Protein AF-A0A2V7VYA1-F1 (afdb_monomer)

Sequence (316 aa):
MKRTFVITAALLFAATTAFADLHGSWTASVSDTKPGRLHMNITRGNNHQFGNSMNIADFTNLTEGQVNSGVAAPVQFQLARDAGTVSFEGTFKNGDGAGQWTFAPSRSYVASIRALGVDFDDEKTDEDDLLGYALLDVSTSYIKSMMSIGYRESMDKYTSMRIFNVTPEYVAEMRDAGFDHLSADDLVTTRIHKVTPDYIRQMRAAGWKLSLDELVSTRIHKATPEFAEEMRKLGYPDLSYDDLIAFRIHKVTPEFIKDLRELGYDHVSADNLVSMRIFKVTPEYIRDLKAAGYSGIPVEKLIDMKIHRIDITKLK

Nearest PDB structures (foldseek):
  2vu4-assembly1_A  TM=3.489E-01  e=1.181E+00  Spinacia oleracea
  5har-assembly1_A-2  TM=3.161E-01  e=1.859E+00  Enterobacter cloacae
  5odz-assembly1_B  TM=3.143E-01  e=3.404E+00  Enterobacter cloacae
  5fdh-assembly1_B  TM=2.960E-01  e=2.646E+00  Serratia marcescens
  4s2l-assembly1_B  TM=3.454E-01  e=6.894E+00  Enterobacter cloacae

Mean predicted aligned error: 7.73 Å

Solvent-accessible surface area (backbone atoms only — not comparable to full-atom values): 17964 Å² total; per-residue (Å²): 140,83,86,82,83,82,83,81,80,80,82,82,74,79,85,74,78,91,64,90,61,50,52,36,41,34,40,32,32,56,38,93,89,42,84,68,26,31,41,33,36,41,37,36,84,94,83,44,73,50,73,52,76,43,52,46,84,66,32,49,75,52,51,71,67,47,37,52,20,90,51,84,30,78,45,57,31,31,41,76,39,60,25,16,36,39,40,39,40,38,36,16,36,68,31,37,31,43,38,41,36,39,37,50,73,30,66,68,36,56,54,51,42,49,74,71,72,38,51,62,100,46,103,65,80,50,73,65,57,32,49,51,30,28,78,59,58,58,30,70,67,56,52,51,51,36,38,74,75,69,51,82,58,43,50,68,54,50,46,49,27,44,76,53,67,59,44,65,66,56,53,50,43,33,30,77,59,73,48,79,78,67,51,75,65,51,53,38,48,27,48,75,52,63,55,39,48,66,54,54,50,50,32,41,75,69,71,46,88,70,57,71,69,54,48,41,47,27,49,75,54,60,46,41,59,67,55,53,52,51,41,29,76,70,73,44,76,82,66,49,73,66,51,44,46,45,26,46,75,47,62,59,42,75,63,58,56,50,50,34,38,78,73,69,50,70,86,69,50,71,69,53,50,39,47,24,44,74,52,63,57,42,65,65,60,53,51,52,37,40,76,72,69,54,67,90,73,53,68,69,55,52,40,50,39,45,74,68,62,63,58,72,86,75,74,117

pLDDT: mean 90.26, std 14.63, range [33.72, 98.56]

Radius of gyration: 30.29 Å; Cα contacts (8 Å, |Δi|>4): 421; chains: 1; bounding box: 79×43×86 Å

Structure (mmCIF, N/CA/C/O backbone):
data_AF-A0A2V7VYA1-F1
#
_entry.id   AF-A0A2V7VYA1-F1
#
loop_
_atom_site.group_PDB
_atom_site.id
_atom_site.type_symbol
_atom_site.label_atom_id
_atom_site.label_alt_id
_atom_site.label_comp_id
_atom_site.label_asym_id
_atom_site.label_entity_id
_atom_site.label_seq_id
_atom_site.pdbx_PDB_ins_code
_atom_site.Cartn_x
_atom_site.Cartn_y
_atom_site.Cartn_z
_atom_site.occupancy
_atom_site.B_iso_or_equiv
_atom_site.auth_seq_id
_atom_site.auth_comp_id
_atom_site.auth_asym_id
_atom_site.auth_atom_id
_atom_site.pdbx_PDB_model_num
ATOM 1 N N . MET A 1 1 ? 57.969 -19.295 -30.309 1.00 38.16 1 MET A N 1
ATOM 2 C CA . MET A 1 1 ? 57.152 -18.161 -30.796 1.00 38.16 1 MET A CA 1
ATOM 3 C C . MET A 1 1 ? 55.802 -18.688 -31.266 1.00 38.16 1 MET A C 1
ATOM 5 O O . MET A 1 1 ? 55.743 -19.298 -32.323 1.00 38.16 1 MET A O 1
ATOM 9 N N . LYS A 1 2 ? 54.736 -18.527 -30.474 1.00 33.72 2 LYS A N 1
ATOM 10 C CA . LYS A 1 2 ? 53.355 -18.813 -30.899 1.00 33.72 2 LYS A CA 1
ATOM 11 C C . LYS A 1 2 ? 52.626 -17.472 -30.992 1.00 33.72 2 LYS A C 1
ATOM 13 O O . LYS A 1 2 ? 52.646 -16.708 -30.035 1.00 33.72 2 LYS A O 1
ATOM 18 N N . ARG A 1 3 ? 52.114 -17.161 -32.183 1.00 36.34 3 ARG A N 1
ATOM 19 C CA . ARG A 1 3 ? 51.453 -15.897 -32.526 1.00 36.34 3 ARG A CA 1
ATOM 20 C C . ARG A 1 3 ? 50.011 -15.932 -32.022 1.00 36.34 3 ARG A C 1
ATOM 22 O O . ARG A 1 3 ? 49.248 -16.798 -32.437 1.00 36.34 3 ARG A O 1
ATOM 29 N N . THR A 1 4 ? 49.661 -15.001 -31.146 1.00 39.47 4 THR A N 1
ATOM 30 C CA . THR A 1 4 ? 48.287 -14.767 -30.695 1.00 39.47 4 THR A CA 1
ATOM 31 C C . THR A 1 4 ? 47.571 -13.926 -31.749 1.00 39.47 4 THR A C 1
ATOM 33 O O . THR A 1 4 ? 48.001 -12.813 -32.043 1.00 39.47 4 THR A O 1
ATOM 36 N N . PHE A 1 5 ? 46.507 -14.465 -32.343 1.00 35.44 5 PHE A N 1
ATOM 37 C CA . PHE A 1 5 ? 45.580 -13.699 -33.173 1.00 35.44 5 PHE A CA 1
ATOM 38 C C . PHE A 1 5 ? 44.604 -12.959 -32.254 1.00 35.44 5 PHE A C 1
ATOM 40 O O . PHE A 1 5 ? 43.917 -13.587 -31.452 1.00 35.44 5 PHE A O 1
ATOM 47 N N . VAL A 1 6 ? 44.551 -11.632 -32.364 1.00 38.12 6 VAL A N 1
ATOM 48 C CA . VAL A 1 6 ? 43.502 -10.809 -31.753 1.00 38.12 6 VAL A CA 1
ATOM 49 C C . VAL A 1 6 ? 42.400 -10.656 -32.794 1.00 38.12 6 VAL A C 1
ATOM 51 O O . VAL A 1 6 ? 42.622 -10.065 -33.848 1.00 38.12 6 VAL A O 1
ATOM 54 N N . ILE A 1 7 ? 41.230 -11.232 -32.520 1.00 36.16 7 ILE A N 1
ATOM 55 C CA . ILE A 1 7 ? 40.014 -11.009 -33.303 1.00 36.16 7 ILE A CA 1
ATOM 56 C C . ILE A 1 7 ? 39.355 -9.755 -32.734 1.00 36.16 7 ILE A C 1
ATOM 58 O O . ILE A 1 7 ? 38.809 -9.775 -31.633 1.00 36.16 7 ILE A O 1
ATOM 62 N N . THR A 1 8 ? 39.437 -8.649 -33.465 1.00 35.59 8 THR A N 1
ATOM 63 C CA . THR A 1 8 ? 38.693 -7.428 -33.152 1.00 35.59 8 THR A CA 1
ATOM 64 C C . THR A 1 8 ? 37.251 -7.623 -33.614 1.00 35.59 8 THR A C 1
ATOM 66 O O . THR A 1 8 ? 36.971 -7.609 -34.811 1.00 35.59 8 THR A O 1
ATOM 69 N N . ALA A 1 9 ? 36.331 -7.844 -32.675 1.00 37.47 9 ALA A N 1
ATOM 70 C CA . ALA A 1 9 ? 34.902 -7.798 -32.953 1.00 37.47 9 ALA A CA 1
ATOM 71 C C . ALA A 1 9 ? 34.492 -6.330 -33.151 1.00 37.47 9 ALA A C 1
ATOM 73 O O . ALA A 1 9 ? 34.444 -5.555 -32.198 1.00 37.47 9 ALA A O 1
ATOM 74 N N . ALA A 1 10 ? 34.242 -5.936 -34.397 1.00 38.97 10 ALA A N 1
ATOM 75 C CA . ALA A 1 10 ? 33.636 -4.651 -34.710 1.00 38.97 10 ALA A CA 1
ATOM 76 C C . ALA A 1 10 ? 32.122 -4.749 -34.457 1.00 38.97 10 ALA A C 1
ATOM 78 O O . ALA A 1 10 ? 31.400 -5.385 -35.224 1.00 38.97 10 ALA A O 1
ATOM 79 N N . LEU A 1 11 ? 31.647 -4.142 -33.367 1.00 48.38 11 LEU A N 1
ATOM 80 C CA . LEU A 1 11 ? 30.222 -3.896 -33.147 1.00 48.38 11 LEU A CA 1
ATOM 81 C C . LEU A 1 11 ? 29.768 -2.795 -34.113 1.00 48.38 11 LEU A C 1
ATOM 83 O O . LEU A 1 11 ? 30.131 -1.630 -33.958 1.00 48.38 11 LEU A O 1
ATOM 87 N N . LEU A 1 12 ? 28.988 -3.176 -35.127 1.00 41.34 12 LEU A N 1
ATOM 88 C CA . LEU A 1 12 ? 28.239 -2.227 -35.946 1.00 41.34 12 LEU A CA 1
ATOM 89 C C . LEU A 1 12 ? 27.120 -1.622 -35.092 1.00 41.34 12 LEU A C 1
ATOM 91 O O . LEU A 1 12 ? 26.088 -2.254 -34.877 1.00 41.34 12 LEU A O 1
ATOM 95 N N . PHE A 1 13 ? 27.308 -0.385 -34.644 1.00 58.31 13 PHE A N 1
ATOM 96 C CA . PHE A 1 13 ? 26.193 0.461 -34.243 1.00 58.31 13 PHE A CA 1
ATOM 97 C C . PHE A 1 13 ? 25.577 1.038 -35.514 1.00 58.31 13 PHE A C 1
ATOM 99 O O . PHE A 1 13 ? 26.198 1.836 -36.217 1.00 58.31 13 PHE A O 1
ATOM 106 N N . ALA A 1 14 ? 24.366 0.590 -35.844 1.00 43.91 14 ALA A N 1
ATOM 107 C CA . ALA A 1 14 ? 23.555 1.279 -36.830 1.00 43.91 14 ALA A CA 1
ATOM 108 C C . ALA A 1 14 ? 23.313 2.702 -36.313 1.00 43.91 14 ALA A C 1
ATOM 110 O O . ALA A 1 14 ? 22.743 2.884 -35.240 1.00 43.91 14 ALA A O 1
ATOM 111 N N . ALA A 1 15 ? 23.785 3.700 -37.060 1.00 45.03 15 ALA A N 1
ATOM 112 C CA . ALA A 1 15 ? 23.475 5.094 -36.799 1.00 45.03 15 ALA A CA 1
ATOM 113 C C . ALA A 1 15 ? 21.965 5.291 -36.981 1.00 45.03 15 ALA A C 1
ATOM 115 O O . ALA A 1 15 ? 21.466 5.358 -38.106 1.00 45.03 15 ALA A O 1
ATOM 116 N N . THR A 1 16 ? 21.226 5.332 -35.877 1.00 45.44 16 THR A N 1
ATOM 117 C CA . THR A 1 16 ? 19.827 5.740 -35.875 1.00 45.44 16 THR A CA 1
ATOM 118 C C . THR A 1 16 ? 19.769 7.254 -35.985 1.00 45.44 16 THR A C 1
ATOM 120 O O . THR A 1 16 ? 20.360 7.991 -35.203 1.00 45.44 16 THR A O 1
ATOM 123 N N . THR A 1 17 ? 19.091 7.701 -37.034 1.00 39.41 17 THR A N 1
ATOM 124 C CA . THR A 1 17 ? 18.761 9.091 -37.338 1.00 39.41 17 THR A CA 1
ATOM 125 C C . THR A 1 17 ? 18.179 9.820 -36.130 1.00 39.41 17 THR A C 1
ATOM 127 O O . THR A 1 17 ? 17.228 9.324 -35.530 1.00 39.41 17 THR A O 1
ATOM 130 N N . ALA A 1 18 ? 18.713 11.014 -35.860 1.00 43.94 18 ALA A N 1
ATOM 131 C CA . ALA A 1 18 ? 18.252 11.962 -34.853 1.00 43.94 18 ALA A CA 1
ATOM 132 C C . ALA A 1 18 ? 16.746 12.265 -34.989 1.00 43.94 18 ALA A C 1
ATOM 134 O O . ALA A 1 18 ? 16.324 13.052 -35.836 1.00 43.94 18 ALA A O 1
ATOM 135 N N . PHE A 1 19 ? 15.949 11.634 -34.135 1.00 44.84 19 PHE A N 1
ATOM 136 C CA . PHE A 1 19 ? 14.722 12.205 -33.585 1.00 44.84 19 PHE A CA 1
ATOM 137 C C . PHE A 1 19 ? 15.040 12.573 -32.129 1.00 44.84 19 PHE A C 1
ATOM 139 O O . PHE A 1 19 ? 16.053 12.113 -31.618 1.00 44.84 19 PHE A O 1
ATOM 146 N N . ALA A 1 20 ? 14.292 13.484 -31.511 1.00 54.12 20 ALA A N 1
ATOM 147 C CA . ALA A 1 20 ? 14.656 14.060 -30.217 1.00 54.12 20 ALA A CA 1
ATOM 148 C C . ALA A 1 20 ? 14.886 12.964 -29.157 1.00 54.12 20 ALA A C 1
ATOM 150 O O . ALA A 1 20 ? 13.950 12.371 -28.639 1.00 54.12 20 ALA A O 1
ATOM 151 N N . ASP A 1 21 ? 16.152 12.672 -28.862 1.00 69.88 21 ASP A N 1
ATOM 152 C CA . ASP A 1 21 ? 16.512 11.681 -27.860 1.00 69.88 21 ASP A CA 1
ATOM 153 C C . ASP A 1 21 ? 16.305 12.331 -26.487 1.00 69.88 21 ASP A C 1
ATOM 155 O O . ASP A 1 21 ? 17.114 13.157 -26.036 1.00 69.88 21 ASP A O 1
ATOM 159 N N . LEU A 1 22 ? 15.195 11.992 -25.823 1.00 87.44 22 LEU A N 1
ATOM 160 C CA . LEU A 1 22 ? 15.044 12.280 -24.400 1.00 87.44 22 LEU A CA 1
ATOM 161 C C . LEU A 1 22 ? 16.276 11.740 -23.682 1.00 87.44 22 LEU A C 1
ATOM 163 O O . LEU A 1 22 ? 16.656 10.591 -23.884 1.00 87.44 22 LEU A O 1
ATOM 167 N N . HIS A 1 23 ? 16.916 12.573 -22.871 1.00 91.69 23 HIS A N 1
ATOM 168 C CA . HIS A 1 23 ? 18.176 12.232 -22.229 1.00 91.69 23 HIS A CA 1
ATOM 169 C C . HIS A 1 23 ? 18.273 12.848 -20.845 1.00 91.69 23 HIS A C 1
ATOM 171 O O . HIS A 1 23 ? 17.564 13.798 -20.504 1.00 91.69 23 HIS A O 1
ATOM 177 N N . GLY A 1 24 ? 19.206 12.343 -20.055 1.00 93.62 24 GLY A N 1
ATOM 178 C CA . GLY A 1 24 ? 19.498 12.890 -18.745 1.00 93.62 24 GLY A CA 1
ATOM 179 C C . GLY A 1 24 ? 20.551 12.074 -18.022 1.00 93.62 24 GLY A C 1
ATOM 180 O O . GLY A 1 24 ? 21.260 11.272 -18.627 1.00 93.62 24 GLY A O 1
ATOM 181 N N . SER A 1 25 ? 20.632 12.254 -16.709 1.00 96.12 25 SER A N 1
ATOM 182 C CA . SER A 1 25 ? 21.558 11.505 -15.866 1.00 96.12 25 SER A CA 1
ATOM 183 C C . SER A 1 25 ? 20.860 10.367 -15.135 1.00 96.12 25 SER A C 1
ATOM 185 O O . SER A 1 25 ? 19.654 10.405 -14.890 1.00 96.12 25 SER A O 1
ATOM 187 N N . TRP A 1 26 ? 21.620 9.337 -14.782 1.00 97.12 26 TRP A N 1
ATOM 188 C CA . TRP A 1 26 ? 21.161 8.278 -13.894 1.00 97.12 26 TRP A CA 1
ATOM 189 C C . TRP A 1 26 ? 22.164 8.049 -12.771 1.00 97.12 26 TRP A C 1
ATOM 191 O O . TRP A 1 26 ? 23.370 8.257 -12.931 1.00 97.12 26 TRP A O 1
ATOM 201 N N . THR A 1 27 ? 21.654 7.582 -11.641 1.00 97.56 27 THR A N 1
ATOM 202 C CA . THR A 1 27 ? 22.433 6.950 -10.580 1.00 97.56 27 THR A CA 1
ATOM 203 C C . THR A 1 27 ? 21.809 5.607 -10.243 1.00 97.56 27 THR A C 1
ATOM 205 O O . THR A 1 27 ? 20.625 5.376 -10.495 1.00 97.56 27 THR A O 1
ATOM 208 N N . ALA A 1 28 ? 22.601 4.689 -9.706 1.00 97.12 28 ALA A N 1
ATOM 209 C CA . ALA A 1 28 ? 22.100 3.409 -9.252 1.00 97.12 28 ALA A CA 1
ATOM 210 C C . ALA A 1 28 ? 22.918 2.867 -8.085 1.00 97.12 28 ALA A C 1
ATOM 212 O O . ALA A 1 28 ? 24.113 3.131 -7.994 1.00 97.12 28 ALA A O 1
ATOM 213 N N . SER A 1 29 ? 22.283 2.070 -7.237 1.00 96.56 29 SER A N 1
ATOM 214 C CA . SER A 1 29 ? 22.951 1.299 -6.193 1.00 96.56 29 SER A CA 1
ATOM 215 C C . SER A 1 29 ? 22.344 -0.096 -6.088 1.00 96.56 29 SER A C 1
ATOM 217 O O . SER A 1 29 ? 21.151 -0.297 -6.339 1.00 96.56 29 SER A O 1
ATOM 219 N N . VAL A 1 30 ? 23.157 -1.093 -5.750 1.00 94.81 30 VAL A N 1
ATOM 220 C CA . VAL A 1 30 ? 22.654 -2.440 -5.447 1.00 94.81 30 VAL A CA 1
ATOM 221 C C . VAL A 1 30 ? 21.769 -2.415 -4.202 1.00 94.81 30 VAL A C 1
ATOM 223 O O . VAL A 1 30 ? 21.996 -1.659 -3.263 1.00 94.81 30 VAL A O 1
ATOM 226 N N . SER A 1 31 ? 20.724 -3.239 -4.189 1.00 86.12 31 SER A N 1
ATOM 227 C CA . SER A 1 31 ? 19.855 -3.342 -3.019 1.00 86.12 31 SER A CA 1
ATOM 228 C C . SER A 1 31 ? 20.500 -4.182 -1.917 1.00 86.12 31 SER A C 1
ATOM 230 O O . SER A 1 31 ? 20.709 -5.381 -2.099 1.00 86.12 31 SER A O 1
ATOM 232 N N . ASP A 1 32 ? 20.676 -3.591 -0.734 1.00 81.25 32 ASP A N 1
ATOM 233 C CA . ASP A 1 32 ? 21.193 -4.286 0.459 1.00 81.25 32 ASP A CA 1
ATOM 234 C C . ASP A 1 32 ? 20.302 -5.445 0.932 1.00 81.25 32 ASP A C 1
ATOM 236 O O . ASP A 1 32 ? 20.752 -6.369 1.606 1.00 81.25 32 ASP A O 1
ATOM 240 N N . THR A 1 33 ? 19.008 -5.396 0.601 1.00 84.25 33 THR A N 1
ATOM 241 C CA . THR A 1 33 ? 18.002 -6.351 1.097 1.00 84.25 33 THR A CA 1
ATOM 242 C C . THR A 1 33 ? 17.541 -7.351 0.043 1.00 84.25 33 THR A C 1
ATOM 244 O O . THR A 1 33 ? 16.899 -8.345 0.385 1.00 84.25 33 THR A O 1
ATOM 247 N N . LYS A 1 34 ? 17.835 -7.103 -1.238 1.00 86.12 34 LYS A N 1
ATOM 248 C CA . LYS A 1 34 ? 17.393 -7.935 -2.364 1.00 86.12 34 LYS A CA 1
ATOM 249 C C . LYS A 1 34 ? 18.527 -8.084 -3.387 1.00 86.12 34 LYS A C 1
ATOM 251 O O . LYS A 1 34 ? 18.599 -7.277 -4.317 1.00 86.12 34 LYS A O 1
ATOM 256 N N . PRO A 1 35 ? 19.387 -9.111 -3.243 1.00 85.50 35 PRO A N 1
ATOM 257 C CA . PRO A 1 35 ? 20.456 -9.393 -4.198 1.00 85.50 35 PRO A CA 1
ATOM 258 C C . PRO A 1 35 ? 19.942 -9.456 -5.644 1.00 85.50 35 PRO A C 1
ATOM 260 O O . PRO A 1 35 ? 18.812 -9.882 -5.887 1.00 85.50 35 PRO A O 1
ATOM 263 N N . GLY A 1 36 ? 20.757 -9.005 -6.600 1.00 89.44 36 GLY A N 1
ATOM 264 C CA . GLY A 1 36 ? 20.394 -8.975 -8.023 1.00 89.44 36 GLY A CA 1
ATOM 265 C C . GLY A 1 36 ? 19.484 -7.810 -8.441 1.00 89.44 36 GLY A C 1
ATOM 266 O O . GLY A 1 36 ? 19.082 -7.737 -9.605 1.00 89.44 36 GLY A O 1
ATOM 267 N N . ARG A 1 37 ? 19.155 -6.881 -7.528 1.00 94.00 37 ARG A N 1
ATOM 268 C CA . ARG A 1 37 ? 18.372 -5.671 -7.833 1.00 94.00 37 ARG A CA 1
ATOM 269 C C . ARG A 1 37 ? 19.211 -4.403 -7.759 1.00 94.00 37 ARG A C 1
ATOM 271 O O . ARG A 1 37 ? 19.998 -4.230 -6.832 1.00 94.00 37 ARG A O 1
ATOM 278 N N . LEU A 1 38 ? 18.947 -3.491 -8.687 1.00 94.06 38 LEU A N 1
ATOM 279 C CA . LEU A 1 38 ? 19.445 -2.119 -8.690 1.00 94.06 38 LEU A CA 1
ATOM 280 C C . LEU A 1 38 ? 18.314 -1.179 -8.290 1.00 94.06 38 LEU A C 1
ATOM 282 O O . LEU A 1 38 ? 17.251 -1.197 -8.907 1.00 94.06 38 LEU A O 1
ATOM 286 N N . HIS A 1 39 ? 18.533 -0.350 -7.275 1.00 95.12 39 HIS A N 1
ATOM 287 C CA . HIS A 1 39 ? 17.762 0.869 -7.089 1.00 95.12 39 HIS A CA 1
ATOM 288 C C . HIS A 1 39 ? 18.329 1.920 -8.038 1.00 95.12 39 HIS A C 1
ATOM 290 O O . HIS A 1 39 ? 19.455 2.367 -7.854 1.00 95.12 39 HIS A O 1
ATOM 296 N N . MET A 1 40 ? 17.575 2.263 -9.077 1.00 94.75 40 MET A N 1
ATOM 297 C CA . MET A 1 40 ? 17.973 3.240 -10.080 1.00 94.75 40 MET A CA 1
ATOM 298 C C . MET A 1 40 ? 17.180 4.518 -9.906 1.00 94.75 40 MET A C 1
ATOM 300 O O . MET A 1 40 ? 15.986 4.487 -9.614 1.00 94.75 40 MET A O 1
ATOM 304 N N . ASN A 1 41 ? 17.847 5.632 -10.150 1.00 95.44 41 ASN A N 1
ATOM 305 C CA . ASN A 1 41 ? 17.257 6.947 -10.194 1.00 95.44 41 ASN A CA 1
ATOM 306 C C . ASN A 1 41 ? 17.632 7.608 -11.517 1.00 95.44 41 ASN A C 1
ATOM 308 O O . ASN A 1 41 ? 18.808 7.675 -11.864 1.00 95.44 41 ASN A O 1
ATOM 312 N N . ILE A 1 42 ? 16.636 8.073 -12.255 1.00 93.88 42 ILE A N 1
ATOM 313 C CA . ILE A 1 42 ? 16.770 8.689 -13.572 1.00 93.88 42 ILE A CA 1
ATOM 314 C C . ILE A 1 42 ? 16.294 10.131 -13.437 1.00 93.88 42 ILE A C 1
ATOM 316 O O . ILE A 1 42 ? 15.186 10.377 -12.964 1.00 93.88 42 ILE A O 1
ATOM 320 N N . THR A 1 43 ? 17.127 11.080 -13.848 1.00 92.31 43 THR A N 1
ATOM 321 C CA . THR A 1 43 ? 16.861 12.515 -13.732 1.00 92.31 43 THR A CA 1
ATOM 322 C C . THR A 1 43 ? 16.848 13.160 -15.112 1.00 92.31 43 THR A C 1
ATOM 324 O O . THR A 1 43 ? 17.753 12.928 -15.916 1.00 92.31 43 THR A O 1
ATOM 327 N N . ARG A 1 44 ? 15.849 14.013 -15.368 1.00 87.62 44 ARG A N 1
ATOM 328 C CA . ARG A 1 44 ? 15.717 14.839 -16.576 1.00 87.62 44 ARG A CA 1
ATOM 329 C C . ARG A 1 44 ? 15.425 16.294 -16.206 1.00 87.62 44 ARG A C 1
ATOM 331 O O . ARG A 1 44 ? 14.392 16.612 -15.611 1.00 87.62 44 ARG A O 1
ATOM 338 N N . GLY A 1 45 ? 16.310 17.204 -16.608 1.00 80.19 45 GLY A N 1
ATOM 339 C CA . GLY A 1 45 ? 16.199 18.618 -16.239 1.00 80.19 45 GLY A CA 1
ATOM 340 C C . GLY A 1 45 ? 16.139 18.817 -14.718 1.00 80.19 45 GLY A C 1
ATOM 341 O O . GLY A 1 45 ? 16.690 18.022 -13.961 1.00 80.19 45 GLY A O 1
ATOM 342 N N . ASN A 1 46 ? 15.461 19.875 -14.268 1.00 71.50 46 ASN A N 1
ATOM 343 C CA . ASN A 1 46 ? 15.474 20.264 -12.851 1.00 71.50 46 ASN A CA 1
ATOM 344 C C . ASN A 1 46 ? 14.370 19.618 -11.998 1.00 71.50 46 ASN A C 1
ATOM 346 O O . ASN A 1 46 ? 14.492 19.613 -10.778 1.00 71.50 46 ASN A O 1
ATOM 350 N N . ASN A 1 47 ? 13.304 19.095 -12.618 1.00 70.00 47 ASN A N 1
ATOM 351 C CA . ASN A 1 47 ? 12.075 18.718 -11.903 1.00 70.00 47 ASN A CA 1
ATOM 352 C C . ASN A 1 47 ? 11.577 17.292 -12.184 1.00 70.00 47 ASN A C 1
ATOM 354 O O . ASN A 1 47 ? 10.596 16.883 -11.570 1.00 70.00 47 ASN A O 1
ATOM 358 N N . HIS A 1 48 ? 12.209 16.533 -13.086 1.00 75.69 48 HIS A N 1
ATOM 359 C CA . HIS A 1 48 ? 11.781 15.163 -13.375 1.00 75.69 48 HIS A CA 1
ATOM 360 C C . HIS A 1 48 ? 12.800 14.190 -12.810 1.00 75.69 48 HIS A C 1
ATOM 362 O O . HIS A 1 48 ? 13.934 14.113 -13.282 1.00 75.69 48 HIS A O 1
ATOM 368 N N . GLN A 1 49 ? 12.377 13.456 -11.791 1.00 84.75 49 GLN A N 1
ATOM 369 C CA . GLN A 1 49 ? 13.156 12.402 -11.176 1.00 84.75 49 GLN A CA 1
ATOM 370 C C . GLN A 1 49 ? 12.267 11.170 -11.034 1.00 84.75 49 GLN A C 1
ATOM 372 O O . GLN A 1 49 ? 11.180 11.246 -10.462 1.00 84.75 49 GLN A O 1
ATOM 377 N N . PHE A 1 50 ? 12.738 10.040 -11.545 1.00 87.69 50 PHE A N 1
ATOM 378 C CA . PHE A 1 50 ? 12.063 8.757 -11.435 1.00 87.69 50 PHE A CA 1
ATOM 379 C C . PHE A 1 50 ? 12.992 7.741 -10.777 1.00 87.69 50 PHE A C 1
ATOM 381 O O . PHE A 1 50 ? 14.053 7.418 -11.311 1.00 87.69 50 PHE A O 1
ATOM 388 N N . GLY A 1 51 ? 12.575 7.230 -9.620 1.00 91.25 51 GLY A N 1
ATOM 389 C CA . GLY A 1 51 ? 13.291 6.201 -8.876 1.00 91.25 51 GLY A CA 1
ATOM 390 C C . GLY A 1 51 ? 12.542 4.875 -8.918 1.00 91.25 51 GLY A C 1
ATOM 391 O O . GLY A 1 51 ? 11.370 4.822 -8.550 1.00 91.25 51 GLY A O 1
ATOM 392 N N . ASN A 1 52 ? 13.207 3.793 -9.320 1.00 89.00 52 ASN A N 1
ATOM 393 C CA . ASN A 1 52 ? 12.616 2.457 -9.292 1.00 89.00 52 ASN A CA 1
ATOM 394 C C . ASN A 1 52 ? 13.672 1.376 -9.043 1.00 89.00 52 ASN A C 1
ATOM 396 O O . ASN A 1 52 ? 14.844 1.522 -9.383 1.00 89.00 52 ASN A O 1
ATOM 400 N N . SER A 1 53 ? 13.250 0.265 -8.448 1.00 91.69 53 SER A N 1
ATOM 401 C CA . SER A 1 53 ? 14.097 -0.907 -8.262 1.00 91.69 53 SER A CA 1
ATOM 402 C C . SER A 1 53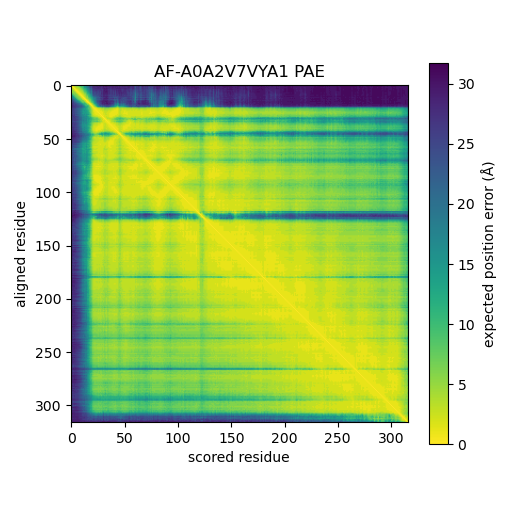 ? 13.855 -1.925 -9.371 1.00 91.69 53 SER A C 1
ATOM 404 O O . SER A 1 53 ? 12.784 -2.528 -9.416 1.00 91.69 53 SER A O 1
ATOM 406 N N . MET A 1 54 ? 14.866 -2.200 -10.191 1.00 92.50 54 MET A N 1
ATOM 407 C CA . MET A 1 54 ? 14.801 -3.130 -11.330 1.00 92.50 54 MET A CA 1
ATOM 408 C C . MET A 1 54 ? 15.730 -4.328 -11.106 1.00 92.50 54 MET A C 1
ATOM 410 O O . MET A 1 54 ? 16.679 -4.234 -10.321 1.00 92.50 54 MET A O 1
ATOM 414 N N . ASN A 1 55 ? 15.461 -5.467 -11.747 1.00 94.38 55 ASN A N 1
ATOM 415 C CA . ASN A 1 55 ? 16.390 -6.594 -11.680 1.00 94.38 55 ASN A CA 1
ATOM 416 C C . ASN A 1 55 ? 17.533 -6.356 -12.669 1.00 94.38 55 ASN A C 1
ATOM 418 O O . ASN A 1 55 ? 17.301 -5.884 -13.777 1.00 94.38 55 ASN A O 1
ATOM 422 N N . ILE A 1 56 ? 18.762 -6.730 -12.309 1.00 94.56 56 ILE A N 1
ATOM 423 C CA . ILE A 1 56 ? 19.914 -6.609 -13.221 1.00 94.56 56 ILE A CA 1
ATOM 424 C C . ILE A 1 56 ? 19.658 -7.393 -14.519 1.00 94.56 56 ILE A C 1
ATOM 426 O O . ILE A 1 56 ? 20.003 -6.933 -15.602 1.00 94.56 56 ILE A O 1
ATOM 430 N N . ALA A 1 57 ? 18.979 -8.537 -14.411 1.00 94.62 57 ALA A N 1
ATOM 431 C CA . ALA A 1 57 ? 18.605 -9.380 -15.543 1.00 94.62 57 ALA A CA 1
ATOM 432 C C . ALA A 1 57 ? 17.597 -8.735 -16.516 1.00 94.62 57 ALA A C 1
ATOM 434 O O . ALA A 1 57 ? 17.437 -9.241 -17.623 1.00 94.62 57 ALA A O 1
ATOM 435 N N . ASP A 1 58 ? 16.927 -7.641 -16.129 1.00 94.38 58 ASP A N 1
ATOM 436 C CA . ASP A 1 58 ? 16.045 -6.892 -17.033 1.00 94.38 58 ASP A CA 1
ATOM 437 C C . ASP A 1 58 ? 16.842 -6.072 -18.064 1.00 94.38 58 ASP A C 1
ATOM 439 O O . ASP A 1 58 ? 16.285 -5.642 -19.075 1.00 94.38 58 ASP A O 1
ATOM 443 N N . PHE A 1 59 ? 18.141 -5.855 -17.824 1.00 96.69 59 PHE A N 1
ATOM 444 C CA . PHE A 1 59 ? 19.011 -5.095 -18.709 1.00 96.69 59 PHE A CA 1
ATOM 445 C C . PHE A 1 59 ? 19.800 -6.003 -19.645 1.00 96.69 59 PHE A C 1
ATOM 447 O O . PHE A 1 59 ? 20.414 -6.992 -19.242 1.00 96.69 59 PHE A O 1
ATOM 454 N N . THR A 1 60 ? 19.886 -5.603 -20.906 1.00 96.69 60 THR A N 1
ATOM 455 C CA . THR A 1 60 ? 20.837 -6.203 -21.843 1.00 96.69 60 THR A CA 1
ATOM 456 C C . THR A 1 60 ? 22.205 -5.549 -21.674 1.00 96.69 60 THR A C 1
ATOM 458 O O . THR A 1 60 ? 22.283 -4.325 -21.571 1.00 96.69 60 THR A O 1
ATOM 461 N N . ASN A 1 61 ? 23.277 -6.345 -21.713 1.00 96.12 61 ASN A N 1
ATOM 462 C CA . ASN A 1 61 ? 24.677 -5.906 -21.583 1.00 96.12 61 ASN A CA 1
ATOM 463 C C . ASN A 1 61 ? 25.079 -5.331 -20.209 1.00 96.12 61 ASN A C 1
ATOM 465 O O . ASN A 1 61 ? 26.105 -4.659 -20.104 1.00 96.12 61 ASN A O 1
ATOM 469 N N . LEU A 1 62 ? 24.329 -5.647 -19.148 1.00 96.44 62 LEU A N 1
ATOM 470 C CA . LEU A 1 62 ? 24.742 -5.402 -17.765 1.00 96.44 62 LEU A CA 1
ATOM 471 C C . LEU A 1 62 ? 24.864 -6.727 -17.011 1.00 96.44 62 LEU A C 1
ATOM 473 O O . LEU A 1 62 ? 23.946 -7.540 -17.009 1.00 96.44 62 LEU A O 1
ATOM 477 N N . THR A 1 63 ? 26.000 -6.947 -16.356 1.00 94.19 63 THR A N 1
ATOM 478 C CA . THR A 1 63 ? 26.256 -8.151 -15.554 1.00 94.19 63 THR A CA 1
ATOM 479 C C . THR A 1 63 ? 26.510 -7.794 -14.096 1.00 94.19 63 THR A C 1
ATOM 481 O O . THR A 1 63 ? 27.036 -6.724 -13.787 1.00 94.19 63 THR A O 1
ATOM 484 N N . GLU A 1 64 ? 26.220 -8.721 -13.181 1.00 92.88 64 GLU A N 1
ATOM 485 C CA . GLU A 1 64 ? 26.523 -8.531 -11.755 1.00 92.88 64 GLU A CA 1
ATOM 486 C C . GLU A 1 64 ? 28.020 -8.300 -11.499 1.00 92.88 64 GLU A C 1
ATOM 488 O O . GLU A 1 64 ? 28.378 -7.548 -10.597 1.00 92.88 64 GLU A O 1
ATOM 493 N N . GLY A 1 65 ? 28.902 -8.903 -12.304 1.00 92.75 65 GLY A N 1
ATOM 494 C CA . GLY A 1 65 ? 30.348 -8.702 -12.197 1.00 92.75 65 GLY A CA 1
ATOM 495 C C . GLY A 1 65 ? 30.785 -7.275 -12.540 1.00 92.75 65 GLY A C 1
ATOM 496 O O . GLY A 1 65 ? 31.677 -6.740 -11.887 1.00 92.75 65 GLY A O 1
ATOM 497 N N . GLN A 1 66 ? 30.137 -6.637 -13.521 1.00 94.69 66 GLN A N 1
ATOM 498 C CA . GLN A 1 66 ? 30.379 -5.225 -13.841 1.00 94.69 66 GLN A CA 1
ATOM 499 C C . GLN A 1 66 ? 29.861 -4.312 -12.727 1.00 94.69 66 GLN A C 1
ATOM 501 O O . GLN A 1 66 ? 30.577 -3.410 -12.298 1.00 94.69 66 GLN A O 1
ATOM 506 N N . VAL A 1 67 ? 28.649 -4.576 -12.229 1.00 95.62 67 VAL A N 1
ATOM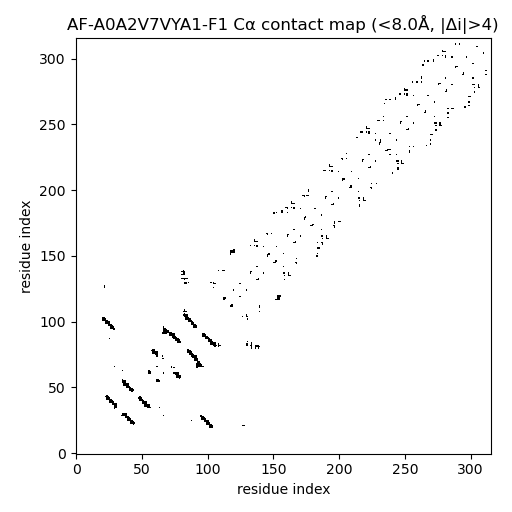 507 C CA . VAL A 1 67 ? 28.015 -3.788 -11.159 1.00 95.62 67 VAL A CA 1
ATOM 508 C C . VAL A 1 67 ? 28.841 -3.835 -9.868 1.00 95.62 67 VAL A C 1
ATOM 510 O O . VAL A 1 67 ? 29.105 -2.803 -9.255 1.00 95.62 67 VAL A O 1
ATOM 513 N N . ASN A 1 68 ? 29.313 -5.021 -9.479 1.00 94.12 68 ASN A N 1
ATOM 514 C CA . ASN A 1 68 ? 30.041 -5.243 -8.226 1.00 94.12 68 ASN A CA 1
ATOM 515 C C . ASN A 1 68 ? 31.569 -5.138 -8.367 1.00 94.12 68 ASN A C 1
ATOM 517 O O . ASN A 1 68 ? 32.306 -5.542 -7.467 1.00 94.12 68 ASN A O 1
ATOM 521 N N . SER A 1 69 ? 32.071 -4.621 -9.491 1.00 94.00 69 SER A N 1
ATOM 522 C CA . SER A 1 69 ? 33.510 -4.497 -9.725 1.00 94.00 69 SER A CA 1
ATOM 523 C C . SER A 1 69 ? 34.183 -3.625 -8.656 1.00 94.00 69 SER A C 1
ATOM 525 O O . SER A 1 69 ? 33.753 -2.502 -8.391 1.00 94.00 69 SER A O 1
ATOM 527 N N . GLY A 1 70 ? 35.295 -4.112 -8.087 1.00 94.31 70 GLY A N 1
ATOM 528 C CA . GLY A 1 70 ? 36.112 -3.369 -7.113 1.00 94.31 70 GLY A CA 1
ATOM 529 C C . GLY A 1 70 ? 36.799 -2.120 -7.689 1.00 94.31 70 GLY A C 1
ATOM 530 O O . GLY A 1 70 ? 37.217 -1.213 -6.963 1.00 94.31 70 GLY A O 1
ATOM 531 N N . VAL A 1 71 ? 36.913 -2.064 -9.016 1.00 95.25 71 VAL A N 1
ATOM 532 C CA . VAL A 1 71 ? 37.437 -0.929 -9.782 1.00 95.25 71 VAL A CA 1
ATOM 533 C C . VAL A 1 71 ? 36.329 -0.310 -10.626 1.00 95.25 71 VAL A C 1
ATOM 535 O O . VAL A 1 71 ? 35.372 -0.991 -10.985 1.00 95.25 71 VAL A O 1
ATOM 538 N N . ALA A 1 72 ? 36.478 0.971 -10.962 1.00 96.31 72 ALA A N 1
ATOM 539 C CA . ALA A 1 72 ? 35.559 1.670 -11.853 1.00 96.31 72 ALA A CA 1
ATOM 540 C C . ALA A 1 72 ? 35.462 0.942 -13.207 1.00 96.31 72 ALA A C 1
ATOM 542 O O . ALA A 1 72 ? 36.427 0.918 -13.971 1.00 96.31 72 ALA A O 1
ATOM 543 N N . ALA A 1 73 ? 34.309 0.333 -13.471 1.00 96.62 73 ALA A N 1
ATOM 544 C CA . ALA A 1 73 ? 34.001 -0.423 -14.673 1.00 96.62 73 ALA A CA 1
ATOM 545 C C . ALA A 1 73 ? 33.077 0.407 -15.578 1.00 96.62 73 ALA A C 1
ATOM 547 O O . ALA A 1 73 ? 31.937 0.676 -15.188 1.00 96.62 73 ALA A O 1
ATOM 548 N N . PRO A 1 74 ? 33.531 0.819 -16.776 1.00 97.69 74 PRO A N 1
ATOM 549 C CA . PRO A 1 74 ? 32.661 1.436 -17.768 1.00 97.69 74 PRO A CA 1
ATOM 550 C C . PRO A 1 74 ? 31.553 0.469 -18.191 1.00 97.69 74 PRO A C 1
ATOM 552 O O . PRO A 1 74 ? 31.808 -0.719 -18.405 1.00 97.69 74 PRO A O 1
ATOM 555 N N . VAL A 1 75 ? 30.332 0.978 -18.335 1.00 97.94 75 VAL A N 1
ATOM 556 C CA . VAL A 1 75 ? 29.167 0.188 -18.741 1.00 97.94 75 VAL A CA 1
ATOM 557 C C . VAL A 1 75 ? 28.384 0.880 -19.846 1.00 97.94 75 VAL A C 1
ATOM 559 O O . VAL A 1 75 ? 28.263 2.105 -19.870 1.00 97.94 75 VAL A O 1
ATOM 562 N N . GLN A 1 76 ? 27.829 0.063 -20.737 1.00 98.00 76 GLN A N 1
ATOM 563 C CA . GLN A 1 76 ? 26.796 0.444 -21.691 1.00 98.00 76 GLN A CA 1
ATOM 564 C C . GLN A 1 76 ? 25.752 -0.662 -21.701 1.00 98.00 76 GLN A C 1
ATOM 566 O O . GLN A 1 76 ? 26.067 -1.811 -22.010 1.00 98.00 76 GLN A O 1
ATOM 571 N N . PHE A 1 77 ? 24.528 -0.325 -21.324 1.00 97.81 77 PHE A N 1
ATOM 572 C CA . PHE A 1 77 ? 23.454 -1.296 -21.168 1.00 97.81 77 PHE A CA 1
ATOM 573 C C . PHE A 1 77 ? 22.117 -0.685 -21.566 1.00 97.81 77 PHE A C 1
ATOM 575 O O . PHE A 1 77 ? 21.998 0.529 -21.708 1.00 97.81 77 PHE A O 1
ATOM 582 N N . GLN A 1 78 ? 21.115 -1.527 -21.800 1.00 97.69 78 GLN A N 1
ATOM 583 C CA . GLN A 1 78 ? 19.809 -1.066 -22.270 1.00 97.69 78 GLN A CA 1
ATOM 584 C C . GLN A 1 78 ? 18.676 -1.737 -21.511 1.00 97.69 78 GLN A C 1
ATOM 586 O O . GLN A 1 78 ? 18.771 -2.908 -21.143 1.00 97.69 78 GLN A O 1
ATOM 591 N N . LEU A 1 79 ? 17.593 -0.987 -21.332 1.00 96.94 79 LEU A N 1
ATOM 592 C CA . LEU A 1 79 ? 16.289 -1.485 -20.929 1.00 96.94 79 LEU A CA 1
ATOM 593 C C . LEU A 1 79 ? 15.365 -1.420 -22.148 1.00 96.94 79 LEU A C 1
ATOM 595 O O . LEU A 1 79 ? 14.850 -0.354 -22.489 1.00 96.94 79 LEU A O 1
ATOM 599 N N . ALA A 1 80 ? 15.184 -2.557 -22.817 1.00 96.12 80 ALA A N 1
ATOM 600 C CA . ALA A 1 80 ? 14.289 -2.677 -23.963 1.00 96.12 80 ALA A CA 1
ATOM 601 C C . ALA A 1 80 ? 12.876 -3.047 -23.491 1.00 96.12 80 ALA A C 1
ATOM 603 O O . ALA A 1 80 ? 12.669 -4.094 -22.872 1.00 96.12 80 ALA A O 1
ATOM 604 N N . ARG A 1 81 ? 11.901 -2.182 -23.776 1.00 96.69 81 ARG A N 1
ATOM 605 C CA . ARG A 1 81 ? 10.487 -2.361 -23.421 1.00 96.69 81 ARG A CA 1
ATOM 606 C C . ARG A 1 81 ? 9.607 -2.064 -24.625 1.00 96.69 81 ARG A C 1
ATOM 608 O O . ARG A 1 81 ? 10.047 -1.438 -25.586 1.00 96.69 81 ARG A O 1
ATOM 615 N N . ASP A 1 82 ? 8.347 -2.484 -24.552 1.00 96.06 82 ASP A N 1
ATOM 616 C CA . ASP A 1 82 ? 7.371 -2.243 -25.617 1.00 96.06 82 ASP A CA 1
ATOM 617 C C . ASP A 1 82 ? 7.316 -0.755 -26.000 1.00 96.06 82 ASP A C 1
ATOM 619 O O . ASP A 1 82 ? 7.445 -0.423 -27.178 1.00 96.06 82 ASP A O 1
ATOM 623 N N . ALA A 1 83 ? 7.196 0.133 -25.004 1.00 95.31 83 ALA A N 1
ATOM 624 C CA . ALA A 1 83 ? 7.046 1.578 -25.190 1.00 95.31 83 ALA A CA 1
ATOM 625 C C . ALA A 1 83 ? 8.311 2.303 -25.687 1.00 95.31 83 ALA A C 1
ATOM 627 O O . ALA A 1 83 ? 8.223 3.431 -26.175 1.00 95.31 83 ALA A O 1
ATOM 628 N N . GLY A 1 84 ? 9.474 1.653 -25.644 1.00 94.94 84 GLY A N 1
ATOM 629 C CA . GLY A 1 84 ? 10.731 2.211 -26.126 1.00 94.94 84 GLY A CA 1
ATOM 630 C C . GLY A 1 84 ? 11.949 1.577 -25.466 1.00 94.94 84 GLY A C 1
ATOM 631 O O . GLY A 1 84 ? 11.840 0.725 -24.583 1.00 94.94 84 GLY A O 1
ATOM 632 N N . THR A 1 85 ? 13.129 2.001 -25.909 1.00 96.25 85 THR A N 1
ATOM 633 C CA . THR A 1 85 ? 14.407 1.522 -25.368 1.00 96.25 85 THR A CA 1
ATOM 634 C C . THR A 1 85 ? 15.120 2.648 -24.645 1.00 96.25 85 THR A C 1
ATOM 636 O O . THR A 1 85 ? 15.410 3.681 -25.247 1.00 96.25 85 THR A O 1
ATOM 639 N N . VAL A 1 86 ? 15.434 2.433 -23.367 1.00 96.06 86 VAL A N 1
ATOM 640 C CA . VAL A 1 86 ? 16.319 3.320 -22.606 1.00 96.06 86 VAL A CA 1
ATOM 641 C C . VAL A 1 86 ? 17.741 2.786 -22.733 1.00 96.06 86 VAL A C 1
ATOM 643 O O . VAL A 1 86 ? 18.004 1.640 -22.367 1.00 96.06 86 VAL A O 1
ATOM 646 N N . SER A 1 87 ? 18.653 3.595 -23.261 1.00 97.56 87 SER A N 1
ATOM 647 C CA . SER A 1 87 ? 20.082 3.285 -23.322 1.00 97.56 87 SER A CA 1
ATOM 648 C C . SER A 1 87 ? 20.807 4.016 -22.207 1.00 97.56 87 SER A C 1
ATOM 650 O O . SER A 1 87 ? 20.589 5.204 -22.007 1.00 97.56 87 SER A O 1
ATOM 652 N N . PHE A 1 88 ? 21.681 3.313 -21.498 1.00 97.50 88 PHE A N 1
ATOM 653 C CA . PHE A 1 88 ? 22.466 3.840 -20.393 1.00 97.50 88 PHE A CA 1
ATOM 654 C C . PHE A 1 88 ? 23.949 3.714 -20.717 1.00 97.50 88 PHE A C 1
ATOM 656 O O . PHE A 1 88 ? 24.416 2.654 -21.137 1.00 97.50 88 PHE A O 1
ATOM 663 N N . GLU A 1 89 ? 24.700 4.772 -20.450 1.00 97.88 89 GLU A N 1
ATOM 664 C CA . GLU A 1 89 ? 26.157 4.764 -20.432 1.00 97.88 89 GLU A CA 1
ATOM 665 C C . GLU A 1 89 ? 26.661 5.330 -19.110 1.00 97.88 89 GLU A C 1
ATOM 667 O O . GLU A 1 89 ? 26.031 6.206 -18.519 1.00 97.88 89 GLU A O 1
ATOM 672 N N . GLY A 1 90 ? 27.789 4.830 -18.615 1.00 98.00 90 GLY A N 1
ATOM 673 C CA . GLY A 1 90 ? 28.357 5.333 -17.372 1.00 98.00 90 GLY A CA 1
ATOM 674 C C . GLY A 1 90 ? 29.396 4.410 -16.776 1.00 98.00 90 GLY A C 1
ATOM 675 O O . GLY A 1 90 ? 30.157 3.747 -17.480 1.00 98.00 90 GLY A O 1
ATOM 676 N N . THR A 1 91 ? 29.466 4.391 -15.453 1.00 98.25 91 THR A N 1
ATOM 677 C CA . THR A 1 91 ? 30.437 3.589 -14.708 1.00 98.25 91 THR A CA 1
ATOM 678 C C . THR A 1 91 ? 29.788 2.992 -13.471 1.00 98.25 91 THR A C 1
ATOM 680 O O . THR A 1 91 ? 28.988 3.664 -12.827 1.00 98.25 91 THR A O 1
ATOM 683 N N . PHE A 1 92 ? 30.175 1.763 -13.126 1.00 98.12 92 PHE A N 1
ATOM 684 C CA . PHE A 1 92 ? 29.908 1.143 -11.828 1.00 98.12 92 PHE A CA 1
ATOM 685 C C . PHE A 1 92 ? 31.197 0.933 -11.032 1.00 98.12 92 PHE A C 1
ATOM 687 O O . PHE A 1 92 ? 32.262 0.690 -11.601 1.00 98.12 92 PHE A O 1
ATOM 694 N N . LYS A 1 93 ? 31.106 1.003 -9.706 1.00 97.50 93 LYS A N 1
ATOM 695 C CA . LYS A 1 93 ? 32.157 0.611 -8.768 1.00 97.50 93 LYS A CA 1
ATOM 696 C C . LYS A 1 93 ? 31.519 0.210 -7.443 1.00 97.50 93 LYS A C 1
ATOM 698 O O . LYS A 1 93 ? 30.760 0.986 -6.879 1.00 97.50 93 LYS A O 1
ATOM 703 N N . ASN A 1 94 ? 31.891 -0.950 -6.907 1.00 95.69 94 ASN A N 1
ATOM 704 C CA . ASN A 1 94 ? 31.427 -1.441 -5.604 1.00 95.69 94 ASN A CA 1
ATOM 705 C C . ASN A 1 94 ? 29.892 -1.440 -5.442 1.00 95.69 94 ASN A C 1
ATOM 707 O O . ASN A 1 94 ? 29.397 -1.207 -4.346 1.00 95.69 94 ASN A O 1
ATOM 711 N N . GLY A 1 95 ? 29.141 -1.691 -6.518 1.00 95.19 95 GLY A N 1
ATOM 712 C CA . GLY A 1 95 ? 27.677 -1.708 -6.484 1.00 95.19 95 GLY A CA 1
ATOM 713 C C . GLY A 1 95 ? 27.005 -0.352 -6.712 1.00 95.19 95 GLY A C 1
ATOM 714 O O . GLY A 1 95 ? 25.799 -0.332 -6.949 1.00 95.19 95 GLY A O 1
ATOM 715 N N . ASP A 1 96 ? 27.754 0.752 -6.721 1.00 97.19 96 ASP A N 1
ATOM 716 C CA . ASP A 1 96 ? 27.253 2.086 -7.059 1.00 97.19 96 ASP A CA 1
ATOM 717 C C . ASP A 1 96 ? 27.563 2.427 -8.516 1.00 97.19 96 ASP A C 1
ATOM 719 O O . ASP A 1 96 ? 28.656 2.145 -9.012 1.00 97.19 96 ASP A O 1
ATOM 723 N N . GLY A 1 97 ? 26.625 3.067 -9.206 1.00 97.50 97 GLY A N 1
ATOM 724 C CA . GLY A 1 97 ? 26.798 3.498 -10.586 1.00 97.50 97 GLY A CA 1
ATOM 725 C C . GLY A 1 97 ? 26.210 4.870 -10.871 1.00 97.50 97 GLY A C 1
ATOM 726 O O . GLY A 1 97 ? 25.290 5.330 -10.194 1.00 97.50 97 GLY A O 1
ATOM 727 N N . ALA A 1 98 ? 26.753 5.530 -11.889 1.00 98.12 98 ALA A N 1
ATOM 728 C CA . ALA A 1 98 ? 26.222 6.783 -12.406 1.00 98.12 98 ALA A CA 1
ATOM 729 C C . ALA A 1 98 ? 26.605 6.993 -13.873 1.00 98.12 98 ALA A C 1
ATOM 731 O O . ALA A 1 98 ? 27.622 6.472 -14.347 1.00 98.12 98 ALA A O 1
ATOM 732 N N . GLY A 1 99 ? 25.822 7.810 -14.572 1.00 97.69 99 GLY A N 1
ATOM 733 C CA . GLY A 1 99 ? 26.113 8.172 -15.951 1.00 97.69 99 GLY A CA 1
ATOM 734 C C . GLY A 1 99 ? 24.991 8.933 -16.641 1.00 97.69 99 GLY A C 1
ATOM 735 O O . GLY A 1 99 ? 24.244 9.666 -15.992 1.00 97.69 99 GLY A O 1
ATOM 736 N N . GLN A 1 100 ? 24.911 8.781 -17.961 1.00 97.25 100 GLN A N 1
ATOM 737 C CA . GLN A 1 100 ? 23.901 9.396 -18.818 1.00 97.25 100 GLN A CA 1
ATOM 738 C C . GLN A 1 100 ? 22.996 8.333 -19.437 1.00 97.25 100 GLN A C 1
ATOM 740 O O . GLN A 1 100 ? 23.378 7.169 -19.575 1.00 97.25 100 GLN A O 1
ATOM 745 N N . TRP A 1 101 ? 21.781 8.729 -19.784 1.00 96.25 101 TRP A N 1
ATOM 746 C CA . TRP A 1 101 ? 20.839 7.887 -20.501 1.00 96.25 101 TRP A CA 1
ATOM 747 C C . TRP A 1 101 ? 20.227 8.640 -21.675 1.00 96.25 101 TRP A C 1
ATOM 749 O O . TRP A 1 101 ? 20.142 9.868 -21.656 1.00 96.25 101 TRP A O 1
ATOM 759 N N . THR A 1 102 ? 19.781 7.881 -22.668 1.00 95.00 102 THR A N 1
ATOM 760 C CA . THR A 1 102 ? 18.934 8.339 -23.770 1.00 95.00 102 THR A CA 1
ATOM 761 C C . THR A 1 102 ? 17.728 7.414 -23.914 1.00 95.00 102 THR A C 1
ATOM 763 O O . THR A 1 102 ? 17.767 6.260 -23.480 1.00 95.00 102 THR A O 1
ATOM 766 N N . PHE A 1 103 ? 16.642 7.897 -24.506 1.00 94.50 103 PHE A N 1
ATOM 767 C CA . PHE A 1 103 ? 15.434 7.118 -24.736 1.00 94.50 103 PHE A CA 1
ATOM 768 C C . PHE A 1 103 ? 14.956 7.246 -26.176 1.00 94.50 103 PHE A C 1
ATOM 770 O O . PHE A 1 103 ? 14.737 8.345 -26.678 1.00 94.50 103 PHE A O 1
ATOM 777 N N . ALA A 1 104 ? 14.756 6.088 -26.803 1.00 93.25 104 ALA A N 1
ATOM 778 C CA . ALA A 1 104 ? 14.182 5.959 -28.131 1.00 93.25 104 ALA A CA 1
ATOM 779 C C . ALA A 1 104 ? 12.731 5.442 -28.017 1.00 93.25 104 ALA A C 1
ATOM 781 O O . ALA A 1 104 ? 12.539 4.256 -27.709 1.00 93.25 104 ALA A O 1
ATOM 782 N N . PRO A 1 105 ? 11.708 6.286 -28.261 1.00 92.56 105 PRO A N 1
ATOM 783 C CA . PRO A 1 105 ? 10.304 5.892 -28.157 1.00 92.56 105 PRO A CA 1
ATOM 784 C C . PRO A 1 105 ? 9.873 4.916 -29.263 1.00 92.56 105 PRO A C 1
ATOM 786 O O . PRO A 1 105 ? 10.333 4.976 -30.407 1.00 92.56 105 PRO A O 1
ATOM 789 N N . SER A 1 106 ? 8.919 4.038 -28.949 1.00 92.75 106 SER A N 1
ATOM 790 C CA . SER A 1 106 ? 8.397 3.021 -29.870 1.00 92.75 106 SER A CA 1
ATOM 791 C C . SER A 1 106 ? 7.074 3.443 -30.520 1.00 92.75 106 SER A C 1
ATOM 793 O O . SER A 1 106 ? 5.999 3.384 -29.919 1.00 92.75 106 SER A O 1
ATOM 795 N N . ARG A 1 107 ? 7.111 3.813 -31.807 1.00 89.62 107 ARG A N 1
ATOM 796 C CA . ARG A 1 107 ? 5.886 4.139 -32.571 1.00 89.62 107 ARG A CA 1
ATOM 797 C C . ARG A 1 107 ? 4.974 2.929 -32.790 1.00 89.62 107 ARG A C 1
ATOM 799 O O . ARG A 1 107 ? 3.758 3.087 -32.882 1.00 89.62 107 ARG A O 1
ATOM 806 N N . SER A 1 108 ? 5.544 1.727 -32.885 1.00 92.31 108 SER A N 1
ATOM 807 C CA . SER A 1 108 ? 4.771 0.488 -33.027 1.00 92.31 108 SER A CA 1
ATOM 808 C C . SER A 1 108 ? 3.973 0.166 -31.766 1.00 92.31 108 SER A C 1
ATOM 810 O O . SER A 1 108 ? 2.869 -0.364 -31.878 1.00 92.31 108 SER A O 1
ATOM 812 N N . TYR A 1 109 ? 4.479 0.528 -30.585 1.00 94.88 109 TYR A N 1
ATOM 813 C CA . TYR A 1 109 ? 3.727 0.423 -29.338 1.00 94.88 109 TYR A CA 1
ATOM 814 C C . TYR A 1 109 ? 2.506 1.337 -29.337 1.00 94.88 109 TYR A C 1
ATOM 816 O O . TYR A 1 109 ? 1.396 0.844 -29.159 1.00 94.88 109 TYR A O 1
ATOM 824 N N . VAL A 1 110 ? 2.672 2.623 -29.664 1.00 91.81 110 VAL A N 1
ATOM 825 C CA . VAL A 1 110 ? 1.540 3.564 -29.788 1.00 91.81 110 VAL A CA 1
ATOM 826 C C . VAL A 1 110 ? 0.482 3.031 -30.757 1.00 91.81 110 VAL A C 1
ATOM 828 O O . VAL A 1 110 ? -0.706 3.014 -30.437 1.00 91.81 110 VAL A O 1
ATOM 831 N N . ALA A 1 111 ? 0.902 2.542 -31.929 1.00 91.06 111 ALA A N 1
ATOM 832 C CA . ALA A 1 111 ? -0.010 1.941 -32.900 1.00 91.06 111 ALA A CA 1
ATOM 833 C C . ALA A 1 111 ? -0.726 0.697 -32.342 1.00 91.06 111 ALA A C 1
ATOM 835 O O . ALA A 1 111 ? -1.919 0.520 -32.579 1.00 91.06 111 ALA A O 1
ATOM 836 N N . SER A 1 112 ? -0.019 -0.140 -31.578 1.00 94.81 112 SER A N 1
ATOM 837 C CA . SER A 1 112 ? -0.576 -1.348 -30.960 1.00 94.81 112 SER A CA 1
ATOM 838 C C . SER A 1 112 ? -1.612 -1.022 -29.887 1.00 94.81 112 SER A C 1
ATOM 840 O O . SER A 1 112 ? -2.675 -1.635 -29.881 1.00 94.81 112 SER A O 1
ATOM 842 N N . ILE A 1 113 ? -1.343 -0.046 -29.017 1.00 94.56 113 ILE A N 1
ATOM 843 C CA . ILE A 1 113 ? -2.279 0.382 -27.968 1.00 94.56 113 ILE A CA 1
ATOM 844 C C . ILE A 1 113 ? -3.531 1.023 -28.576 1.00 94.56 113 ILE A C 1
ATOM 846 O O . ILE A 1 113 ? -4.645 0.631 -28.230 1.00 94.56 113 ILE A O 1
ATOM 850 N N . ARG A 1 114 ? -3.377 1.894 -29.583 1.00 91.62 114 ARG A N 1
ATOM 851 C CA . ARG A 1 114 ? -4.523 2.452 -30.328 1.00 91.62 114 ARG A CA 1
ATOM 852 C C . ARG A 1 114 ? -5.348 1.368 -31.021 1.00 91.62 114 ARG A C 1
ATOM 854 O O . ARG A 1 114 ? -6.572 1.429 -31.014 1.00 91.62 114 ARG A O 1
ATOM 861 N N . ALA A 1 115 ? -4.703 0.341 -31.578 1.00 93.88 115 ALA A N 1
ATOM 862 C CA . ALA A 1 115 ? -5.399 -0.793 -32.189 1.00 93.88 115 ALA A CA 1
ATOM 863 C C . ALA A 1 115 ? -6.170 -1.660 -31.173 1.00 93.88 115 ALA A C 1
ATOM 865 O O . ALA A 1 115 ? -7.093 -2.374 -31.562 1.00 93.88 115 ALA A O 1
ATOM 866 N N . LEU A 1 116 ? -5.821 -1.598 -29.882 1.00 95.56 116 LEU A N 1
ATOM 867 C CA . LEU A 1 116 ? -6.592 -2.218 -28.800 1.00 95.56 116 LEU A CA 1
ATOM 868 C C . LEU A 1 116 ? -7.803 -1.375 -28.369 1.00 95.56 116 LEU A C 1
ATOM 870 O O . LEU A 1 116 ? -8.614 -1.863 -27.580 1.00 95.56 116 LEU A O 1
ATOM 874 N N . GLY A 1 117 ? -7.946 -0.155 -28.900 1.00 93.69 117 GLY A N 1
ATOM 875 C CA . GLY A 1 117 ? -8.985 0.796 -28.505 1.00 93.69 117 GLY A CA 1
ATOM 876 C C . GLY A 1 117 ? -8.751 1.389 -27.117 1.00 93.69 117 GLY A C 1
ATOM 877 O O . GLY A 1 117 ? -9.717 1.691 -26.428 1.00 93.69 117 GLY A O 1
ATOM 878 N N . VAL A 1 118 ? -7.489 1.472 -26.685 1.00 92.62 118 VAL A N 1
ATOM 879 C CA . VAL A 1 118 ? -7.104 2.127 -25.432 1.00 92.62 118 VAL A CA 1
ATOM 880 C C . VAL A 1 118 ? -6.714 3.565 -25.745 1.00 92.62 118 VAL A C 1
ATOM 882 O O . VAL A 1 118 ? -5.831 3.809 -26.575 1.00 92.62 118 VAL A O 1
ATOM 885 N N . ASP A 1 119 ? -7.385 4.495 -25.075 1.00 81.19 119 ASP A N 1
ATOM 886 C CA . ASP A 1 119 ? -7.170 5.923 -25.253 1.00 81.19 119 ASP A CA 1
ATOM 887 C C . ASP A 1 119 ? -5.941 6.394 -24.465 1.00 81.19 119 ASP A C 1
ATOM 889 O O . ASP A 1 119 ? -5.685 5.969 -23.333 1.00 81.19 119 ASP A O 1
ATOM 893 N N . PHE A 1 120 ? -5.178 7.277 -25.104 1.00 81.19 120 PHE A N 1
ATOM 894 C CA . PHE A 1 120 ? -4.205 8.136 -24.441 1.00 81.19 120 PHE A CA 1
ATOM 895 C C . PHE A 1 120 ? -4.948 9.429 -24.088 1.00 81.19 120 PHE A C 1
ATOM 897 O O . PHE A 1 120 ? -5.696 9.922 -24.932 1.00 81.19 120 PHE A O 1
ATOM 904 N N . ASP A 1 121 ? -4.767 9.954 -22.875 1.00 69.31 121 ASP A N 1
ATOM 905 C CA . ASP A 1 121 ? -5.562 11.087 -22.372 1.00 69.31 121 ASP A CA 1
ATOM 906 C C . ASP A 1 121 ? -5.368 12.385 -23.188 1.00 69.31 121 ASP A C 1
ATOM 908 O O . ASP A 1 121 ? -6.241 13.251 -23.167 1.00 69.31 121 ASP A O 1
ATOM 912 N N . ASP A 1 122 ? -4.308 12.475 -24.002 1.00 59.66 122 ASP A N 1
ATOM 913 C CA . ASP A 1 122 ? -4.073 13.564 -24.954 1.00 59.66 122 ASP A CA 1
ATOM 914 C C . ASP A 1 122 ? -4.024 13.088 -26.421 1.00 59.66 122 ASP A C 1
ATOM 916 O O . ASP A 1 122 ? -3.450 12.047 -26.760 1.00 59.66 122 ASP A O 1
ATOM 920 N N . GLU A 1 123 ? -4.524 13.927 -27.347 1.00 56.44 123 GLU A N 1
ATOM 921 C CA . GLU A 1 123 ? -4.365 13.733 -28.808 1.00 56.44 123 GLU A CA 1
ATOM 922 C C . GLU A 1 123 ? -2.883 13.605 -29.225 1.00 56.44 123 GLU A C 1
ATOM 924 O O . GLU A 1 123 ? -2.561 13.063 -30.291 1.00 56.44 123 GLU A O 1
ATOM 929 N N . LYS A 1 124 ? -1.968 14.080 -28.372 1.00 55.69 124 LYS A N 1
ATOM 930 C CA . LYS A 1 124 ? -0.521 13.937 -28.500 1.00 55.69 124 LYS A CA 1
ATOM 931 C C . LYS A 1 124 ? 0.020 13.182 -27.289 1.00 55.69 124 LYS A C 1
ATOM 933 O O . LYS A 1 124 ? 0.370 13.803 -26.301 1.00 55.69 124 LYS A O 1
ATOM 938 N N . THR A 1 125 ? 0.156 11.864 -27.402 1.00 61.12 125 THR A N 1
ATOM 939 C CA . THR A 1 125 ? 1.103 11.121 -26.559 1.00 61.12 125 THR A CA 1
ATOM 940 C C . THR A 1 125 ? 2.478 11.750 -26.753 1.00 61.12 125 THR A C 1
ATOM 942 O O . THR A 1 125 ? 2.986 11.738 -27.884 1.00 61.12 125 THR A O 1
ATOM 945 N N . ASP A 1 126 ? 3.046 12.338 -25.705 1.00 75.62 126 ASP A N 1
ATOM 946 C CA . ASP A 1 126 ? 4.383 12.913 -25.794 1.00 75.62 126 ASP A CA 1
ATOM 947 C C . ASP A 1 126 ? 5.456 11.851 -25.484 1.00 75.62 126 ASP A C 1
ATOM 949 O O . ASP A 1 126 ? 5.174 10.699 -25.135 1.00 75.62 126 ASP A O 1
ATOM 953 N N . GLU A 1 127 ? 6.717 12.191 -25.728 1.00 80.50 127 GLU A N 1
ATOM 954 C CA . GLU A 1 127 ? 7.823 11.252 -25.536 1.00 80.50 127 GLU A CA 1
ATOM 955 C C . GLU A 1 127 ? 8.051 10.908 -24.050 1.00 80.50 127 GLU A C 1
ATOM 957 O O . GLU A 1 127 ? 8.579 9.833 -23.753 1.00 80.50 127 GLU A O 1
ATOM 962 N N . ASP A 1 128 ? 7.631 11.775 -23.123 1.00 82.38 128 ASP A N 1
ATOM 963 C CA . ASP A 1 128 ? 7.726 11.575 -21.676 1.00 82.38 128 ASP A CA 1
ATOM 964 C C . ASP A 1 128 ? 6.723 10.544 -21.170 1.00 82.38 128 ASP A C 1
ATOM 966 O O . ASP A 1 128 ? 7.089 9.704 -20.343 1.00 82.38 128 ASP A O 1
ATOM 970 N N . ASP A 1 129 ? 5.508 10.524 -21.719 1.00 88.38 129 ASP A N 1
ATOM 971 C CA . ASP A 1 129 ? 4.537 9.465 -21.428 1.00 88.38 129 ASP A CA 1
ATOM 972 C C . ASP A 1 129 ? 5.102 8.094 -21.810 1.00 88.38 129 ASP A C 1
ATOM 974 O O . ASP A 1 129 ? 5.072 7.141 -21.028 1.00 88.38 129 ASP A O 1
ATOM 978 N N . LEU A 1 130 ? 5.696 7.997 -23.005 1.00 91.38 130 LEU A N 1
ATOM 979 C CA . LEU A 1 130 ? 6.304 6.757 -23.491 1.00 91.38 130 LEU A CA 1
ATOM 980 C C . LEU A 1 130 ? 7.491 6.318 -22.633 1.00 91.38 130 LEU A C 1
ATOM 982 O O . LEU A 1 130 ? 7.651 5.118 -22.383 1.00 91.38 130 LEU A O 1
ATOM 986 N N . LEU A 1 131 ? 8.297 7.268 -22.154 1.00 92.19 131 LEU A N 1
ATOM 987 C CA . LEU A 1 131 ? 9.356 6.983 -21.193 1.00 92.19 131 LEU A CA 1
ATOM 988 C C . LEU A 1 131 ? 8.764 6.437 -19.885 1.00 92.19 131 LEU A C 1
ATOM 990 O O . LEU A 1 131 ? 9.228 5.408 -19.391 1.00 92.19 131 LEU A O 1
ATOM 994 N N . GLY A 1 132 ? 7.713 7.065 -19.353 1.00 92.25 132 GLY A N 1
ATOM 995 C CA . GLY A 1 132 ? 7.001 6.601 -18.160 1.00 92.25 132 GLY A CA 1
ATOM 996 C C . GLY A 1 132 ? 6.458 5.178 -18.316 1.00 92.25 132 GLY A C 1
ATOM 997 O O . GLY A 1 132 ? 6.713 4.315 -17.470 1.00 92.25 132 GLY A O 1
ATOM 998 N N . TYR A 1 133 ? 5.790 4.889 -19.435 1.00 94.31 133 TYR A N 1
ATOM 999 C CA . TYR A 1 133 ? 5.280 3.554 -19.748 1.00 94.31 133 TYR A CA 1
ATOM 1000 C C . TYR A 1 133 ? 6.402 2.519 -19.872 1.00 94.31 133 TYR A C 1
ATOM 1002 O O . TYR A 1 133 ? 6.249 1.401 -19.381 1.00 94.31 133 TYR A O 1
ATOM 1010 N N . ALA A 1 134 ? 7.546 2.874 -20.468 1.00 94.88 134 ALA A N 1
ATOM 1011 C CA . ALA A 1 134 ? 8.703 1.985 -20.541 1.00 94.88 134 ALA A CA 1
ATOM 1012 C C . ALA A 1 134 ? 9.272 1.686 -19.143 1.00 94.88 134 ALA A C 1
ATOM 1014 O O . ALA A 1 134 ? 9.506 0.526 -18.801 1.00 94.88 134 ALA A O 1
ATOM 1015 N N . LEU A 1 135 ? 9.446 2.709 -18.304 1.00 94.06 135 LEU A N 1
ATOM 1016 C CA . LEU A 1 135 ? 10.034 2.575 -16.967 1.00 94.06 135 LEU A CA 1
ATOM 1017 C C . LEU A 1 135 ? 9.129 1.836 -15.963 1.00 94.06 135 LEU A C 1
ATOM 1019 O O . LEU A 1 135 ? 9.634 1.192 -15.039 1.00 94.06 135 LEU A O 1
ATOM 1023 N N . LEU A 1 136 ? 7.809 1.905 -16.147 1.00 94.00 136 LEU A N 1
ATOM 1024 C CA . LEU A 1 136 ? 6.803 1.160 -15.375 1.00 94.00 136 LEU A CA 1
ATOM 1025 C C . LEU A 1 136 ? 6.435 -0.195 -16.017 1.00 94.00 136 LEU A C 1
ATOM 1027 O O . LEU A 1 136 ? 5.661 -0.976 -15.449 1.00 94.00 136 LEU A O 1
ATOM 1031 N N . ASP A 1 137 ? 7.000 -0.485 -17.194 1.00 95.38 137 ASP A N 1
ATOM 1032 C CA . ASP A 1 137 ? 6.689 -1.644 -18.034 1.00 95.38 137 ASP A CA 1
ATOM 1033 C C . ASP A 1 137 ? 5.168 -1.807 -18.245 1.00 95.38 137 ASP A C 1
ATOM 1035 O O . ASP A 1 137 ? 4.589 -2.883 -18.097 1.00 95.38 137 ASP A O 1
ATOM 1039 N N . VAL A 1 138 ? 4.491 -0.703 -18.575 1.00 96.75 138 VAL A N 1
ATOM 1040 C CA . VAL A 1 138 ? 3.106 -0.717 -19.067 1.00 96.75 138 VAL A CA 1
ATOM 1041 C C . VAL A 1 138 ? 3.142 -1.324 -20.474 1.00 96.75 138 VAL A C 1
ATOM 1043 O O . VAL A 1 138 ? 3.216 -0.627 -21.477 1.00 96.75 138 VAL A O 1
ATOM 1046 N N . SER A 1 139 ? 3.217 -2.649 -20.551 1.00 97.19 139 SER A N 1
ATOM 1047 C CA . SER A 1 139 ? 3.414 -3.376 -21.804 1.00 97.19 139 SER A CA 1
ATOM 1048 C C . SER A 1 139 ? 2.094 -3.712 -22.491 1.00 97.19 139 SER A C 1
ATOM 1050 O O . SER A 1 139 ? 1.035 -3.830 -21.868 1.00 97.19 139 SER A O 1
ATOM 1052 N N . THR A 1 140 ? 2.160 -3.957 -23.800 1.00 97.56 140 THR A N 1
ATOM 1053 C CA . THR A 1 140 ? 1.011 -4.416 -24.591 1.00 97.56 140 THR A CA 1
ATOM 1054 C C . THR A 1 140 ? 0.478 -5.745 -24.054 1.00 97.56 140 THR A C 1
ATOM 1056 O O . THR A 1 140 ? -0.728 -5.994 -24.077 1.00 97.56 140 THR A O 1
ATOM 1059 N N . SER A 1 141 ? 1.371 -6.622 -23.584 1.00 98.06 141 SER A N 1
ATOM 1060 C CA . SER A 1 141 ? 1.004 -7.914 -22.997 1.00 98.06 141 SER A CA 1
ATOM 1061 C C . SER A 1 141 ? 0.274 -7.747 -21.665 1.00 98.06 141 SER A C 1
ATOM 1063 O O . SER A 1 141 ? -0.735 -8.420 -21.458 1.00 98.06 141 SER A O 1
ATOM 1065 N N . TYR A 1 142 ? 0.720 -6.823 -20.809 1.00 98.38 142 TYR A N 1
ATOM 1066 C CA . TYR A 1 142 ? 0.036 -6.479 -19.564 1.00 98.38 142 TYR A CA 1
ATOM 1067 C C . TYR A 1 142 ? -1.361 -5.897 -19.812 1.00 98.38 142 TYR A C 1
ATOM 1069 O O . TYR A 1 142 ? -2.337 -6.349 -19.220 1.00 98.38 142 TYR A O 1
ATOM 1077 N N . ILE A 1 143 ? -1.489 -4.944 -20.736 1.00 98.38 143 ILE A N 1
ATOM 1078 C CA . ILE A 1 143 ? -2.793 -4.369 -21.092 1.00 98.38 143 ILE A CA 1
ATOM 1079 C C . ILE A 1 143 ? -3.736 -5.471 -21.594 1.00 98.38 143 ILE A C 1
ATOM 1081 O O . ILE A 1 143 ? -4.847 -5.621 -21.089 1.00 98.38 143 ILE A O 1
ATOM 1085 N N . LYS A 1 144 ? -3.275 -6.324 -22.520 1.00 98.44 144 LYS A N 1
ATOM 1086 C CA . LYS A 1 144 ? -4.067 -7.456 -23.032 1.00 98.44 144 LYS A CA 1
ATOM 1087 C C . LYS A 1 144 ? -4.482 -8.442 -21.938 1.00 98.44 144 LYS A C 1
ATOM 1089 O O . LYS A 1 144 ? -5.598 -8.957 -22.002 1.00 98.44 144 LYS A O 1
ATOM 1094 N N . SER A 1 145 ? -3.615 -8.730 -20.966 1.00 98.50 145 SER A N 1
ATOM 1095 C CA . SER A 1 145 ? -3.939 -9.660 -19.879 1.00 98.50 145 SER A CA 1
ATOM 1096 C C . SER A 1 145 ? -4.956 -9.081 -18.898 1.00 98.50 145 SER A C 1
ATOM 1098 O O . SER A 1 145 ? -5.797 -9.820 -18.401 1.00 98.50 145 SER A O 1
ATOM 1100 N N . MET A 1 146 ? -4.950 -7.768 -18.672 1.00 98.38 146 MET A N 1
ATOM 1101 C CA . MET A 1 146 ? -5.979 -7.092 -17.878 1.00 98.38 146 MET A CA 1
ATOM 1102 C C . MET A 1 146 ? -7.314 -6.997 -18.637 1.00 98.38 146 MET A C 1
ATOM 1104 O O . MET A 1 146 ? -8.373 -7.284 -18.076 1.00 98.38 146 MET A O 1
ATOM 1108 N N . MET A 1 147 ? -7.279 -6.697 -19.941 1.00 97.94 147 MET A N 1
ATOM 1109 C CA . MET A 1 147 ? -8.476 -6.682 -20.795 1.00 97.94 147 MET A CA 1
ATOM 1110 C C . MET A 1 147 ? -9.159 -8.052 -20.874 1.00 97.94 147 MET A C 1
ATOM 1112 O O . MET A 1 147 ? -10.388 -8.116 -20.936 1.00 97.94 147 MET A O 1
ATOM 1116 N N . SER A 1 148 ? -8.391 -9.148 -20.882 1.00 98.06 148 SER A N 1
ATOM 1117 C CA . SER A 1 148 ? -8.945 -10.507 -20.973 1.00 98.06 148 SER A CA 1
ATOM 1118 C C . SER A 1 148 ? -9.729 -10.924 -19.728 1.00 98.06 148 SER A C 1
ATOM 1120 O O . SER A 1 148 ? -10.596 -11.792 -19.824 1.00 98.06 148 SER A O 1
ATOM 1122 N N . ILE A 1 149 ? -9.472 -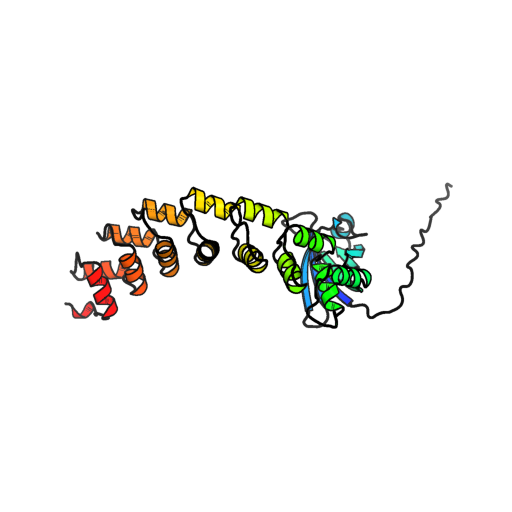10.278 -18.588 1.00 97.12 149 ILE A N 1
ATOM 1123 C CA . ILE A 1 149 ? -10.196 -10.487 -17.329 1.00 97.12 149 ILE A CA 1
ATOM 1124 C C . ILE A 1 149 ? -11.193 -9.357 -17.020 1.00 97.12 149 ILE A C 1
ATOM 1126 O O . ILE A 1 149 ? -11.735 -9.308 -15.921 1.00 97.12 149 ILE A O 1
ATOM 1130 N N . GLY A 1 150 ? -11.470 -8.479 -17.992 1.00 96.56 150 GLY A N 1
ATOM 1131 C CA . GLY A 1 150 ? -12.563 -7.504 -17.931 1.00 96.56 150 GLY A CA 1
ATOM 1132 C C . GLY A 1 150 ? -12.160 -6.046 -17.697 1.00 96.56 150 GLY A C 1
ATOM 1133 O O . GLY A 1 150 ? -13.024 -5.182 -17.809 1.00 96.56 150 GLY A O 1
ATOM 1134 N N . TYR A 1 151 ? -10.881 -5.742 -17.456 1.00 97.50 151 TYR A N 1
ATOM 1135 C CA . TYR A 1 151 ? -10.418 -4.363 -17.245 1.00 97.50 151 TYR A CA 1
ATOM 1136 C C . TYR A 1 151 ? -10.015 -3.730 -18.570 1.00 97.50 151 TYR A C 1
ATOM 1138 O O . TYR A 1 151 ? -8.903 -3.942 -19.063 1.00 97.50 151 TYR A O 1
ATOM 1146 N N . ARG A 1 152 ? -10.939 -2.965 -19.153 1.00 96.19 152 ARG A N 1
ATOM 1147 C CA . ARG A 1 152 ? -10.725 -2.122 -20.336 1.00 96.19 152 ARG A CA 1
ATOM 1148 C C . ARG A 1 152 ? -10.660 -0.676 -19.871 1.00 96.19 152 ARG A C 1
ATOM 1150 O O . ARG A 1 152 ? -11.695 -0.051 -19.683 1.00 96.19 152 ARG A O 1
ATOM 1157 N N . GLU A 1 153 ? -9.447 -0.201 -19.645 1.00 95.50 153 GLU A N 1
ATOM 1158 C CA . GLU A 1 153 ? -9.185 1.048 -18.935 1.00 95.50 153 GLU A CA 1
ATOM 1159 C C . GLU A 1 153 ? -8.389 2.028 -19.810 1.00 95.50 153 GLU A C 1
ATOM 1161 O O . GLU A 1 153 ? -7.870 1.645 -20.860 1.00 95.50 153 GLU A O 1
ATOM 1166 N N . SER A 1 154 ? -8.278 3.290 -19.387 1.00 94.25 154 SER A N 1
ATOM 1167 C CA . SER A 1 154 ? -7.388 4.261 -20.037 1.00 94.25 154 SER A CA 1
ATOM 1168 C C . SER A 1 154 ? -5.913 3.974 -19.732 1.00 94.25 154 SER A C 1
ATOM 1170 O O . SER A 1 154 ? -5.577 3.227 -18.801 1.00 94.25 154 SER A O 1
ATOM 1172 N N . MET A 1 155 ? -5.010 4.604 -20.489 1.00 92.75 155 MET A N 1
ATOM 1173 C CA . MET A 1 155 ? -3.572 4.535 -20.208 1.00 92.75 155 MET A CA 1
ATOM 1174 C C . MET A 1 155 ? -3.219 4.979 -18.785 1.00 92.75 155 MET A C 1
ATOM 1176 O O . MET A 1 155 ? -2.401 4.327 -18.131 1.00 92.75 155 MET A O 1
ATOM 1180 N N . ASP A 1 156 ? -3.878 6.011 -18.267 1.00 92.12 156 ASP A N 1
ATOM 1181 C CA . ASP A 1 156 ? -3.677 6.510 -16.905 1.00 92.12 156 ASP A CA 1
ATOM 1182 C C . ASP A 1 156 ? -4.028 5.464 -15.847 1.00 92.12 156 ASP A C 1
ATOM 1184 O O . ASP A 1 156 ? -3.283 5.240 -14.886 1.00 92.12 156 ASP A O 1
ATOM 1188 N N . LYS A 1 157 ? -5.127 4.735 -16.052 1.00 95.50 157 LYS A N 1
ATOM 1189 C CA . LYS A 1 157 ? -5.528 3.649 -15.155 1.00 95.50 157 LYS A CA 1
ATOM 1190 C C . LYS A 1 157 ? -4.592 2.448 -15.242 1.00 95.50 157 LYS A C 1
ATOM 1192 O O . LYS A 1 157 ? -4.201 1.934 -14.194 1.00 95.50 157 LYS A O 1
ATOM 1197 N N . TYR A 1 158 ? -4.156 2.024 -16.433 1.00 97.19 158 TYR A N 1
ATOM 1198 C CA . TYR A 1 158 ? -3.134 0.970 -16.545 1.00 97.19 158 TYR A CA 1
ATOM 1199 C C . TYR A 1 158 ? -1.813 1.377 -15.891 1.00 97.19 158 TYR A C 1
ATOM 1201 O O . TYR A 1 158 ? -1.175 0.560 -15.224 1.00 97.19 158 TYR A O 1
ATOM 1209 N N . THR A 1 159 ? -1.430 2.643 -16.026 1.00 95.31 159 THR A N 1
ATOM 1210 C CA . THR A 1 159 ? -0.233 3.201 -15.394 1.00 95.31 159 THR A CA 1
ATOM 1211 C C . THR A 1 159 ? -0.357 3.179 -13.873 1.00 95.31 159 THR A C 1
ATOM 1213 O O . THR A 1 159 ? 0.524 2.645 -13.198 1.00 95.31 159 THR A O 1
ATOM 1216 N N . SER A 1 160 ? -1.480 3.650 -13.323 1.00 96.75 160 SER A N 1
ATOM 1217 C CA . SER A 1 160 ? -1.779 3.579 -11.886 1.00 96.75 160 SER A CA 1
ATOM 1218 C C . SER A 1 160 ? -1.738 2.137 -11.369 1.00 96.75 160 SER A C 1
ATOM 1220 O O . SER A 1 160 ? -1.055 1.829 -10.389 1.00 96.75 160 SER A O 1
ATOM 1222 N N . MET A 1 161 ? -2.372 1.207 -12.085 1.00 98.12 161 MET A N 1
ATOM 1223 C CA . MET A 1 161 ? -2.335 -0.213 -11.748 1.00 98.12 161 MET A CA 1
ATOM 1224 C C . MET A 1 161 ? -0.904 -0.773 -11.735 1.00 98.12 161 MET A C 1
ATOM 1226 O O . MET A 1 161 ? -0.563 -1.514 -10.814 1.00 98.12 161 MET A O 1
ATOM 1230 N N . ARG A 1 162 ? -0.024 -0.384 -12.669 1.00 96.06 162 ARG A N 1
ATOM 1231 C CA . ARG A 1 162 ? 1.397 -0.785 -12.642 1.00 96.06 162 ARG A CA 1
ATOM 1232 C C . ARG A 1 162 ? 2.158 -0.183 -11.467 1.00 96.06 162 ARG A C 1
ATOM 1234 O O . ARG A 1 162 ? 2.881 -0.918 -10.797 1.00 96.06 162 ARG A O 1
ATOM 1241 N N . ILE A 1 163 ? 1.955 1.102 -11.169 1.00 95.38 163 ILE A N 1
ATOM 1242 C CA . ILE A 1 163 ? 2.571 1.783 -10.016 1.00 95.38 163 ILE A CA 1
ATOM 1243 C C . ILE A 1 163 ? 2.242 1.043 -8.714 1.00 95.38 163 ILE A C 1
ATOM 1245 O O . ILE A 1 163 ? 3.121 0.812 -7.883 1.00 95.38 163 ILE A O 1
ATOM 1249 N N . PHE A 1 164 ? 0.990 0.611 -8.559 1.00 96.75 164 PHE A N 1
ATOM 1250 C CA . PHE A 1 164 ? 0.526 -0.104 -7.372 1.00 96.75 164 PHE A CA 1
ATOM 1251 C C . PHE A 1 164 ? 0.593 -1.635 -7.499 1.00 96.75 164 PHE A C 1
ATOM 1253 O O . PHE A 1 164 ? 0.101 -2.354 -6.627 1.00 96.75 164 PHE A O 1
ATOM 1260 N N . ASN A 1 165 ? 1.264 -2.149 -8.535 1.00 96.44 165 ASN A N 1
ATOM 1261 C CA . ASN A 1 165 ? 1.489 -3.574 -8.778 1.00 96.44 165 ASN A CA 1
ATOM 1262 C C . ASN A 1 165 ? 0.191 -4.410 -8.807 1.00 96.44 165 ASN A C 1
ATOM 1264 O O . ASN A 1 165 ? 0.107 -5.495 -8.229 1.00 96.44 165 ASN A O 1
ATOM 1268 N N . VAL A 1 166 ? -0.864 -3.905 -9.435 1.00 98.44 166 VAL A N 1
ATOM 1269 C CA . VAL A 1 166 ? -2.086 -4.659 -9.732 1.00 98.44 166 VAL A CA 1
ATOM 1270 C C . VAL A 1 166 ? -1.811 -5.561 -10.939 1.00 98.44 166 VAL A C 1
ATOM 1272 O O . VAL A 1 166 ? -1.488 -5.081 -12.026 1.00 98.44 166 VAL A O 1
ATOM 1275 N N . THR A 1 167 ? -1.915 -6.875 -10.744 1.00 98.06 167 THR A N 1
ATOM 1276 C CA . THR A 1 167 ? -1.673 -7.899 -11.774 1.00 98.06 167 THR A CA 1
ATOM 1277 C C . THR A 1 167 ? -2.908 -8.787 -11.948 1.00 98.06 167 THR A C 1
ATOM 1279 O O . THR A 1 167 ? -3.727 -8.847 -11.025 1.00 98.06 167 THR A O 1
ATOM 1282 N N . PRO A 1 168 ? -3.051 -9.516 -13.071 1.00 98.19 168 PRO A N 1
ATOM 1283 C CA . PRO A 1 168 ? -4.134 -10.484 -13.241 1.00 98.19 168 PRO A CA 1
ATOM 1284 C C . PRO A 1 168 ? -4.226 -11.509 -12.104 1.00 98.19 168 PRO A C 1
ATOM 1286 O O . PRO A 1 168 ? -5.321 -11.856 -11.665 1.00 98.19 168 PRO A O 1
ATOM 1289 N N . GLU A 1 169 ? -3.080 -11.954 -11.582 1.00 98.44 169 GLU A N 1
ATOM 1290 C CA . GLU A 1 169 ? -3.003 -12.875 -10.446 1.00 98.44 169 GLU A CA 1
ATOM 1291 C C . GLU A 1 169 ? -3.567 -12.223 -9.183 1.00 98.44 169 GLU A C 1
ATOM 1293 O O . GLU A 1 169 ? -4.378 -12.829 -8.491 1.00 98.44 169 GLU A O 1
ATOM 1298 N N . TYR A 1 170 ? -3.214 -10.962 -8.914 1.00 98.25 170 TYR A N 1
ATOM 1299 C CA . TYR A 1 170 ? -3.761 -10.230 -7.773 1.00 98.25 170 TYR A CA 1
ATOM 1300 C C . TYR A 1 170 ? -5.280 -10.052 -7.864 1.00 98.25 170 TYR A C 1
ATOM 1302 O O . TYR A 1 170 ? -5.976 -10.220 -6.865 1.00 98.25 170 TYR A O 1
ATOM 1310 N N . VAL A 1 171 ? -5.807 -9.750 -9.055 1.00 98.44 171 VAL A N 1
ATOM 1311 C CA . VAL A 1 171 ? -7.259 -9.683 -9.276 1.00 98.44 171 VAL A CA 1
ATOM 1312 C C . VAL A 1 171 ? -7.911 -11.033 -8.979 1.00 98.44 171 VAL A C 1
ATOM 1314 O O . VAL A 1 171 ? -8.917 -11.087 -8.271 1.00 98.44 171 VAL A O 1
ATOM 1317 N N . ALA A 1 172 ? -7.332 -12.129 -9.478 1.00 98.06 172 ALA A N 1
ATOM 1318 C CA . ALA A 1 172 ? -7.837 -13.471 -9.213 1.00 98.06 172 ALA A CA 1
ATOM 1319 C C . ALA A 1 172 ? -7.827 -13.799 -7.711 1.00 98.06 172 ALA A C 1
ATOM 1321 O O . ALA A 1 172 ? -8.821 -14.305 -7.201 1.00 98.06 172 ALA A O 1
ATOM 1322 N N . GLU A 1 173 ? -6.769 -13.439 -6.980 1.00 98.12 173 GLU A N 1
ATOM 1323 C CA . GLU A 1 173 ? -6.704 -13.638 -5.529 1.00 98.12 173 GLU A CA 1
ATOM 1324 C C . GLU A 1 173 ? -7.754 -12.813 -4.762 1.00 98.12 173 GLU A C 1
ATOM 1326 O O . GLU A 1 173 ? -8.282 -13.281 -3.751 1.00 98.12 173 GLU A O 1
ATOM 1331 N N . MET A 1 174 ? -8.062 -11.590 -5.209 1.00 98.25 174 MET A N 1
ATOM 1332 C CA . MET A 1 174 ? -9.117 -10.760 -4.610 1.00 98.25 174 MET A CA 1
ATOM 1333 C C . MET A 1 174 ? -10.509 -11.354 -4.857 1.00 98.25 174 MET A C 1
ATOM 1335 O O . MET A 1 174 ? -11.323 -11.408 -3.932 1.00 98.25 174 MET A O 1
ATOM 1339 N N . ARG A 1 175 ? -10.749 -11.883 -6.063 1.00 97.25 175 ARG A N 1
ATOM 1340 C CA . ARG A 1 175 ? -11.955 -12.654 -6.398 1.00 97.25 175 ARG A CA 1
ATOM 1341 C C . ARG A 1 175 ? -12.068 -13.920 -5.543 1.00 97.25 175 ARG A C 1
ATOM 1343 O O . ARG A 1 175 ? -13.093 -14.175 -4.931 1.00 97.25 175 ARG A O 1
ATOM 1350 N N . ASP A 1 176 ? -10.989 -14.676 -5.373 1.00 96.81 176 ASP A N 1
ATOM 1351 C CA . ASP A 1 176 ? -10.991 -15.858 -4.496 1.00 96.81 176 ASP A CA 1
ATOM 1352 C C . ASP A 1 176 ? -11.209 -15.474 -3.018 1.00 96.81 176 ASP A C 1
ATOM 1354 O O . ASP A 1 176 ? -11.758 -16.237 -2.219 1.00 96.81 176 ASP A O 1
ATOM 1358 N N . ALA A 1 177 ? -10.831 -14.248 -2.651 1.00 96.62 177 ALA A N 1
ATOM 1359 C CA . ALA A 1 177 ? -11.186 -13.621 -1.389 1.00 96.62 177 ALA A CA 1
ATOM 1360 C C . ALA A 1 177 ? -12.605 -13.012 -1.392 1.00 96.62 177 ALA A C 1
ATOM 1362 O O . ALA A 1 177 ? -12.949 -12.306 -0.450 1.00 96.62 177 ALA A O 1
ATOM 1363 N N . GLY A 1 178 ? -13.472 -13.320 -2.354 1.00 95.56 178 GLY A N 1
ATOM 1364 C CA . GLY A 1 178 ? -14.891 -12.948 -2.407 1.00 95.56 178 GLY A CA 1
ATOM 1365 C C . GLY A 1 178 ? -15.178 -11.502 -2.818 1.00 95.56 178 GLY A C 1
ATOM 1366 O O . GLY A 1 178 ? -16.220 -10.973 -2.431 1.00 95.56 178 GLY A O 1
ATOM 1367 N N . PHE A 1 179 ? -14.253 -10.851 -3.526 1.00 96.88 179 PHE A N 1
ATOM 1368 C CA . PHE A 1 179 ? -14.421 -9.510 -4.093 1.00 96.88 179 PHE A CA 1
ATOM 1369 C C . PHE A 1 179 ? -14.348 -9.574 -5.625 1.00 96.88 179 PHE A C 1
ATOM 1371 O O . PHE A 1 179 ? -13.333 -9.246 -6.235 1.00 96.88 179 PHE A O 1
ATOM 1378 N N . ASP A 1 180 ? -15.443 -10.021 -6.244 1.00 89.25 180 ASP A N 1
ATOM 1379 C CA . ASP A 1 180 ? -15.450 -10.498 -7.638 1.00 89.25 180 ASP A CA 1
ATOM 1380 C C . ASP A 1 180 ? -15.626 -9.397 -8.700 1.00 89.25 180 ASP A C 1
ATOM 1382 O O . ASP A 1 180 ? -15.532 -9.669 -9.898 1.00 89.25 180 ASP A O 1
ATOM 1386 N N . HIS A 1 181 ? -15.870 -8.154 -8.276 1.00 89.50 181 HIS A N 1
ATOM 1387 C CA . HIS A 1 181 ? -16.244 -7.033 -9.149 1.00 89.50 181 HIS A CA 1
ATOM 1388 C C . HIS A 1 181 ? -15.609 -5.709 -8.711 1.00 89.50 181 HIS A C 1
ATOM 1390 O O . HIS A 1 181 ? -16.277 -4.681 -8.638 1.00 89.50 181 HIS A O 1
ATOM 1396 N N . LEU A 1 182 ? -14.322 -5.740 -8.375 1.00 97.56 182 LEU A N 1
ATOM 1397 C CA . LEU A 1 182 ? -13.583 -4.527 -8.032 1.00 97.56 182 LEU A CA 1
ATOM 1398 C C . LEU A 1 182 ? -13.284 -3.712 -9.290 1.00 97.56 182 LEU A C 1
ATOM 1400 O O . LEU A 1 182 ? -12.818 -4.273 -10.282 1.00 97.56 182 LEU A O 1
ATOM 1404 N N . SER A 1 183 ? -13.506 -2.402 -9.249 1.00 98.12 183 SER A N 1
ATOM 1405 C CA . SER A 1 183 ? -13.014 -1.492 -10.289 1.00 98.12 183 SER A CA 1
ATOM 1406 C C . SER A 1 183 ? -11.479 -1.396 -10.265 1.00 98.12 183 SER A C 1
ATOM 1408 O O . SER A 1 183 ? -10.827 -1.828 -9.308 1.00 98.12 183 SER A O 1
ATOM 1410 N N . ALA A 1 184 ? -10.871 -0.812 -11.305 1.00 97.81 184 ALA A N 1
ATOM 1411 C CA . ALA A 1 184 ? -9.435 -0.518 -11.291 1.00 97.81 184 ALA A CA 1
ATOM 1412 C C . ALA A 1 184 ? -9.044 0.376 -10.097 1.00 97.81 184 ALA A C 1
ATOM 1414 O O . ALA A 1 184 ? -8.006 0.154 -9.472 1.00 97.81 184 ALA A O 1
ATOM 1415 N N . ASP A 1 185 ? -9.906 1.330 -9.733 1.00 98.25 185 ASP A N 1
ATOM 1416 C CA . ASP A 1 185 ? -9.688 2.223 -8.592 1.00 98.25 185 ASP A CA 1
ATOM 1417 C C . ASP A 1 185 ? -9.786 1.500 -7.253 1.00 98.25 185 ASP A C 1
ATOM 1419 O O . ASP A 1 185 ? -8.979 1.758 -6.358 1.00 98.25 185 ASP A O 1
ATOM 1423 N N . ASP A 1 186 ? -10.688 0.529 -7.129 1.00 98.56 186 ASP A N 1
ATOM 1424 C CA . ASP A 1 186 ? -10.773 -0.311 -5.935 1.00 98.56 186 ASP A CA 1
ATOM 1425 C C . ASP A 1 186 ? -9.505 -1.154 -5.757 1.00 98.56 186 ASP A C 1
ATOM 1427 O O . ASP A 1 186 ? -8.944 -1.209 -4.664 1.00 98.56 186 ASP A O 1
ATOM 1431 N N . LEU A 1 187 ? -9.003 -1.770 -6.834 1.00 98.50 187 LEU A N 1
ATOM 1432 C CA . LEU A 1 187 ? -7.767 -2.565 -6.813 1.00 98.50 187 LEU A CA 1
ATOM 1433 C C . LEU A 1 187 ? -6.529 -1.723 -6.483 1.00 98.50 187 LEU A C 1
ATOM 1435 O O . LEU A 1 187 ? -5.610 -2.178 -5.798 1.00 98.50 187 LEU A O 1
ATOM 1439 N N . VAL A 1 188 ? -6.483 -0.486 -6.972 1.00 98.50 188 VAL A N 1
ATOM 1440 C CA . VAL A 1 188 ? -5.431 0.465 -6.606 1.00 98.50 188 VAL A CA 1
ATOM 1441 C C . VAL A 1 188 ? -5.559 0.848 -5.129 1.00 98.50 188 VAL A C 1
ATOM 1443 O O . VAL A 1 188 ? -4.577 0.799 -4.384 1.00 98.50 188 VAL A O 1
ATOM 1446 N N . THR A 1 189 ? -6.773 1.138 -4.665 1.00 98.50 189 THR A N 1
ATOM 1447 C CA . THR A 1 189 ? -7.071 1.486 -3.269 1.00 98.50 189 THR A CA 1
ATOM 1448 C C . THR A 1 189 ? -6.675 0.359 -2.314 1.00 98.50 189 THR A C 1
ATOM 1450 O O . THR A 1 189 ? -6.029 0.603 -1.288 1.00 98.50 189 THR A O 1
ATOM 1453 N N . THR A 1 190 ? -6.963 -0.898 -2.660 1.00 98.56 190 THR A N 1
ATOM 1454 C CA . THR A 1 190 ? -6.577 -2.054 -1.840 1.00 98.56 190 THR A CA 1
ATOM 1455 C C . THR A 1 190 ? -5.061 -2.190 -1.729 1.00 98.56 190 THR A C 1
ATOM 1457 O O . THR A 1 190 ? -4.547 -2.497 -0.649 1.00 98.56 190 THR A O 1
ATOM 1460 N N . ARG A 1 191 ? -4.316 -1.909 -2.804 1.00 98.00 191 ARG A N 1
ATOM 1461 C CA . ARG A 1 191 ? -2.847 -1.893 -2.795 1.00 98.00 191 ARG A CA 1
ATOM 1462 C C . ARG A 1 191 ? -2.291 -0.761 -1.931 1.00 98.00 191 ARG A C 1
ATOM 1464 O O . ARG A 1 191 ? -1.411 -1.026 -1.109 1.00 98.00 191 ARG A O 1
ATOM 1471 N N . ILE A 1 192 ? -2.839 0.451 -2.042 1.00 97.50 192 ILE A N 1
ATOM 1472 C CA . ILE A 1 192 ? -2.444 1.625 -1.240 1.00 97.50 192 ILE A CA 1
ATOM 1473 C C . ILE A 1 192 ? -2.637 1.356 0.257 1.00 97.50 192 ILE A C 1
ATOM 1475 O O . ILE A 1 192 ? -1.713 1.529 1.057 1.00 97.50 192 ILE A O 1
ATOM 1479 N N . HIS A 1 193 ? -3.818 0.871 0.642 1.00 97.25 193 HIS A N 1
ATOM 1480 C CA . HIS A 1 193 ? -4.172 0.639 2.044 1.00 97.25 193 HIS A CA 1
ATOM 1481 C C . HIS A 1 193 ? -3.774 -0.750 2.556 1.00 97.25 193 HIS A C 1
ATOM 1483 O O . HIS A 1 193 ? -4.021 -1.081 3.717 1.00 97.25 193 HIS A O 1
ATOM 1489 N N . LYS A 1 194 ? -3.098 -1.556 1.728 1.00 97.06 194 LYS A N 1
ATOM 1490 C CA . LYS A 1 194 ? -2.634 -2.913 2.056 1.00 97.06 194 LYS A CA 1
ATOM 1491 C C . LYS A 1 194 ? -3.777 -3.851 2.467 1.00 97.06 194 LYS A C 1
ATOM 1493 O O . LYS A 1 194 ? -3.598 -4.738 3.307 1.00 97.06 194 LYS A O 1
ATOM 1498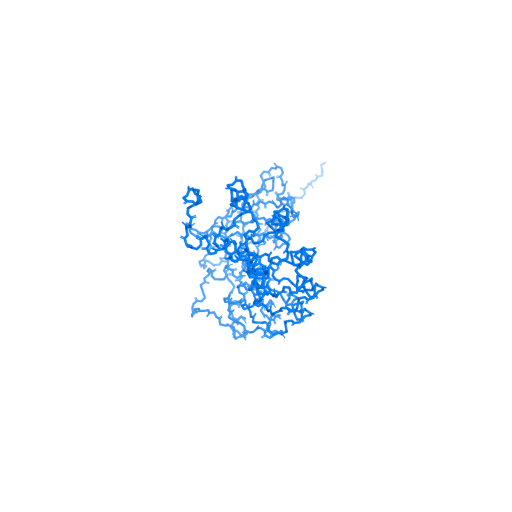 N N . VAL A 1 195 ? -4.952 -3.692 1.867 1.00 97.94 195 VAL A N 1
ATOM 1499 C CA . VAL A 1 195 ? -6.052 -4.660 1.959 1.00 97.94 195 VAL A CA 1
ATOM 1500 C C . VAL A 1 195 ? -5.704 -5.843 1.051 1.00 97.94 195 VAL A C 1
ATOM 1502 O O . VAL A 1 195 ? -5.997 -5.864 -0.140 1.00 97.94 195 VAL A O 1
ATOM 1505 N N . THR A 1 196 ? -4.965 -6.807 1.599 1.00 96.94 196 THR A N 1
ATOM 1506 C CA . THR A 1 196 ? -4.521 -8.002 0.869 1.00 96.94 196 THR A CA 1
ATOM 1507 C C . THR A 1 196 ? -5.555 -9.130 0.971 1.00 96.94 196 THR A C 1
ATOM 1509 O O . THR A 1 196 ? -6.286 -9.187 1.963 1.00 96.94 196 THR A O 1
ATOM 1512 N N . PRO A 1 197 ? -5.569 -10.088 0.023 1.00 97.06 197 PRO A N 1
ATOM 1513 C CA . PRO A 1 197 ? -6.372 -11.310 0.125 1.00 97.06 197 PRO A CA 1
ATOM 1514 C C . PRO A 1 197 ? -6.160 -12.042 1.454 1.00 97.06 197 PRO A C 1
ATOM 1516 O O . PRO A 1 197 ? -7.099 -12.555 2.057 1.00 97.06 197 PRO A O 1
ATOM 1519 N N . ASP A 1 198 ? -4.921 -12.043 1.949 1.00 96.50 198 ASP A N 1
ATOM 1520 C CA . ASP A 1 198 ? -4.585 -12.640 3.236 1.00 96.50 198 ASP A CA 1
ATOM 1521 C C . ASP A 1 198 ? -5.218 -11.905 4.420 1.00 96.50 198 ASP A C 1
ATOM 1523 O O . ASP A 1 198 ? -5.842 -12.528 5.275 1.00 96.50 198 ASP A O 1
ATOM 1527 N N . TYR A 1 199 ? -5.157 -10.573 4.421 1.00 96.31 199 TYR A N 1
ATOM 1528 C CA . TYR A 1 199 ? -5.808 -9.757 5.441 1.00 96.31 199 TYR A CA 1
ATOM 1529 C C . TYR A 1 199 ? -7.328 -9.953 5.459 1.00 96.31 199 TYR A C 1
ATOM 1531 O O . TYR A 1 199 ? -7.919 -10.094 6.527 1.00 96.31 199 TYR A O 1
ATOM 1539 N N . ILE A 1 200 ? -7.956 -10.038 4.283 1.00 97.19 200 ILE A N 1
ATOM 1540 C CA . ILE A 1 200 ? -9.388 -10.338 4.153 1.00 97.19 200 ILE A CA 1
ATOM 1541 C C . ILE A 1 200 ? -9.723 -11.682 4.813 1.00 97.19 200 ILE A C 1
ATOM 1543 O O . ILE A 1 200 ? -10.684 -11.777 5.580 1.00 97.19 200 ILE A O 1
ATOM 1547 N N . ARG A 1 201 ? -8.926 -12.726 4.547 1.00 95.56 201 ARG A N 1
ATOM 1548 C CA . ARG A 1 201 ? -9.117 -14.049 5.160 1.00 95.56 201 ARG A CA 1
ATOM 1549 C C . ARG A 1 201 ? -8.925 -14.018 6.674 1.00 95.56 201 ARG A C 1
ATOM 1551 O O . ARG A 1 201 ? -9.719 -14.638 7.373 1.00 95.56 201 ARG A O 1
ATOM 1558 N N . GLN A 1 202 ? -7.936 -13.280 7.180 1.00 95.06 202 GLN A N 1
ATOM 1559 C CA . GLN A 1 202 ? -7.713 -13.113 8.622 1.00 95.06 202 GLN A CA 1
ATOM 1560 C C . GLN A 1 202 ? -8.909 -12.443 9.312 1.00 95.06 202 GLN A C 1
ATOM 1562 O O . GLN A 1 202 ? -9.395 -12.956 10.318 1.00 95.06 202 GLN A O 1
ATOM 1567 N N . MET A 1 203 ? -9.434 -11.348 8.746 1.00 95.25 203 MET A N 1
ATOM 1568 C CA . MET A 1 203 ? -10.632 -10.677 9.272 1.00 95.25 203 MET A CA 1
ATOM 1569 C C . MET A 1 203 ? -11.824 -11.642 9.323 1.00 95.25 203 MET A C 1
ATOM 1571 O O . MET A 1 203 ? -12.463 -11.781 10.365 1.00 95.25 203 MET A O 1
ATOM 1575 N N . ARG A 1 204 ? -12.070 -12.393 8.241 1.00 95.12 204 ARG A N 1
ATOM 1576 C CA . ARG A 1 204 ? -13.155 -13.388 8.196 1.00 95.12 204 ARG A CA 1
ATOM 1577 C C . ARG A 1 204 ? -12.970 -14.527 9.191 1.00 95.12 204 ARG A C 1
ATOM 1579 O O . ARG A 1 204 ? -13.942 -14.934 9.817 1.00 95.12 204 ARG A O 1
ATOM 1586 N N . ALA A 1 205 ? -11.747 -15.030 9.353 1.00 93.75 205 ALA A N 1
ATOM 1587 C CA . ALA A 1 205 ? -11.434 -16.068 10.333 1.00 93.75 205 ALA A CA 1
ATOM 1588 C C . ALA A 1 205 ? -11.675 -15.589 11.774 1.00 93.75 205 ALA A C 1
ATOM 1590 O O . ALA A 1 205 ? -12.068 -16.380 12.626 1.00 93.75 205 ALA A O 1
ATOM 1591 N N . ALA A 1 206 ? -11.506 -14.289 12.026 1.00 91.69 206 ALA A N 1
ATOM 1592 C CA . ALA A 1 206 ? -11.856 -13.641 13.285 1.00 91.69 206 ALA A CA 1
ATOM 1593 C C . ALA A 1 206 ? -13.357 -13.297 13.416 1.00 91.69 206 ALA A C 1
ATOM 1595 O O . ALA A 1 206 ? -13.745 -12.628 14.368 1.00 91.69 206 ALA A O 1
ATOM 1596 N N . GLY A 1 207 ? -14.205 -13.741 12.480 1.00 92.44 207 GLY A N 1
ATOM 1597 C CA . GLY A 1 207 ? -15.654 -13.521 12.500 1.00 92.44 207 GLY A CA 1
ATOM 1598 C C . GLY A 1 207 ? -16.121 -12.225 11.831 1.00 92.44 207 GLY A C 1
ATOM 1599 O O . GLY A 1 207 ? -17.321 -11.966 11.786 1.00 92.44 207 GLY A O 1
ATOM 1600 N N . TRP A 1 208 ? -15.210 -11.431 11.260 1.00 93.94 208 TRP A N 1
ATOM 1601 C CA . TRP A 1 208 ? -15.527 -10.141 10.646 1.00 93.94 208 TRP A CA 1
ATOM 1602 C C . TRP A 1 208 ? -15.745 -10.276 9.143 1.00 93.94 208 TRP A C 1
ATOM 1604 O O . TRP A 1 208 ? -14.802 -10.408 8.356 1.00 93.94 208 TRP A O 1
ATOM 1614 N N . LYS A 1 209 ? -17.011 -10.213 8.724 1.00 94.38 209 LYS A N 1
ATOM 1615 C CA . LYS A 1 209 ? -17.388 -10.123 7.310 1.00 94.38 209 LYS A CA 1
ATOM 1616 C C . LYS A 1 209 ? -17.650 -8.663 6.942 1.00 94.38 209 LYS A C 1
ATOM 1618 O O . LYS A 1 209 ? -18.771 -8.191 7.068 1.00 94.38 209 LYS A O 1
ATOM 1623 N N . LEU A 1 210 ? -16.602 -7.987 6.487 1.00 95.94 210 LEU A N 1
ATOM 1624 C CA . LEU A 1 210 ? -16.618 -6.567 6.137 1.00 95.94 210 LEU A CA 1
ATOM 1625 C C . LEU A 1 210 ? -16.694 -6.351 4.620 1.00 95.94 210 LEU A C 1
ATOM 1627 O O . LEU A 1 210 ? -16.189 -7.167 3.839 1.00 95.94 210 LEU A O 1
ATOM 1631 N N . SER A 1 211 ? -17.307 -5.241 4.221 1.00 96.81 211 SER A N 1
ATOM 1632 C CA . SER A 1 211 ? -17.217 -4.662 2.880 1.00 96.81 211 SER A CA 1
ATOM 1633 C C . SER A 1 211 ? -15.803 -4.141 2.589 1.00 96.81 211 SER A C 1
ATOM 1635 O O . SER A 1 211 ? -14.937 -4.097 3.468 1.00 96.81 211 SER A O 1
ATOM 1637 N N . LEU A 1 212 ? -15.546 -3.757 1.335 1.00 97.00 212 LEU A N 1
ATOM 1638 C CA . LEU A 1 212 ? -14.234 -3.250 0.942 1.00 97.00 212 LEU A CA 1
ATOM 1639 C C . LEU A 1 212 ? -13.882 -1.956 1.686 1.00 97.00 212 LEU A C 1
ATOM 1641 O O . LEU A 1 212 ? -12.794 -1.861 2.253 1.00 97.00 212 LEU A O 1
ATOM 1645 N N . ASP A 1 213 ? -14.810 -1.001 1.725 1.00 97.50 213 ASP A N 1
ATOM 1646 C CA . ASP A 1 213 ? -14.609 0.295 2.380 1.00 97.50 213 ASP A CA 1
ATOM 1647 C C . ASP A 1 213 ? -14.330 0.130 3.876 1.00 97.50 213 ASP A C 1
ATOM 1649 O O . ASP A 1 213 ? -13.438 0.773 4.433 1.00 97.50 213 ASP A O 1
ATOM 1653 N N . GLU A 1 214 ? -15.027 -0.802 4.525 1.00 98.00 214 GLU A N 1
ATOM 1654 C CA . GLU A 1 214 ? -14.791 -1.137 5.928 1.00 98.00 214 GLU A CA 1
ATOM 1655 C C . GLU A 1 214 ? -13.397 -1.750 6.138 1.00 98.00 214 GLU A C 1
ATOM 1657 O O . GLU A 1 214 ? -12.699 -1.370 7.075 1.00 98.00 214 GLU A O 1
ATOM 1662 N N . LEU A 1 215 ? -12.924 -2.634 5.250 1.00 97.75 215 LEU A N 1
ATOM 1663 C CA . LEU A 1 215 ? -11.558 -3.182 5.316 1.00 97.75 215 LEU A CA 1
ATOM 1664 C C . LEU A 1 215 ? -10.472 -2.125 5.071 1.00 97.75 215 LEU A C 1
ATOM 1666 O O . LEU A 1 215 ? -9.378 -2.191 5.641 1.00 97.75 215 LEU A O 1
ATOM 1670 N N . VAL A 1 216 ? -10.743 -1.160 4.196 1.00 97.94 216 VAL A N 1
ATOM 1671 C CA . VAL A 1 216 ? -9.857 -0.011 3.981 1.00 97.94 216 VAL A CA 1
ATOM 1672 C C . VAL A 1 216 ? -9.806 0.836 5.254 1.00 97.94 216 VAL A C 1
ATOM 1674 O O . VAL A 1 216 ? -8.722 1.155 5.749 1.00 97.94 216 VAL A O 1
ATOM 1677 N N . SER A 1 217 ? -10.962 1.124 5.846 1.00 97.94 217 SER A N 1
ATOM 1678 C CA . SER A 1 217 ? -11.085 1.864 7.102 1.00 97.94 217 SER A CA 1
ATOM 1679 C C . SER A 1 217 ? -10.370 1.171 8.269 1.00 97.94 217 SER A C 1
ATOM 1681 O O . SER A 1 217 ? -9.599 1.815 8.992 1.00 97.94 217 SER A O 1
ATOM 1683 N N . THR A 1 218 ? -10.493 -0.155 8.419 1.00 97.69 218 THR A N 1
ATOM 1684 C CA . THR A 1 218 ? -9.761 -0.890 9.465 1.00 97.69 218 THR A CA 1
ATOM 1685 C C . THR A 1 218 ? -8.250 -0.778 9.292 1.00 97.69 218 THR A C 1
ATOM 1687 O O . THR A 1 218 ? -7.531 -0.663 10.288 1.00 97.69 218 THR A O 1
ATOM 1690 N N . ARG A 1 219 ? -7.736 -0.743 8.056 1.00 96.69 219 ARG A N 1
ATOM 1691 C CA . ARG A 1 219 ? -6.310 -0.501 7.781 1.00 96.69 219 ARG A CA 1
ATOM 1692 C C . ARG A 1 219 ? -5.881 0.921 8.132 1.00 96.69 219 ARG A C 1
ATOM 1694 O O . ARG A 1 219 ? -4.830 1.087 8.756 1.00 96.69 219 ARG A O 1
ATOM 1701 N N . ILE A 1 220 ? -6.688 1.925 7.790 1.00 96.69 220 ILE A N 1
ATOM 1702 C CA . ILE A 1 220 ? -6.419 3.342 8.084 1.00 96.69 220 ILE A CA 1
ATOM 1703 C C . ILE A 1 220 ? -6.380 3.584 9.599 1.00 96.69 220 ILE A C 1
ATOM 1705 O O . ILE A 1 220 ? -5.417 4.150 10.123 1.00 96.69 220 ILE A O 1
ATOM 1709 N N . HIS A 1 221 ? -7.386 3.096 10.324 1.00 96.56 221 HIS A N 1
ATOM 1710 C CA . HIS A 1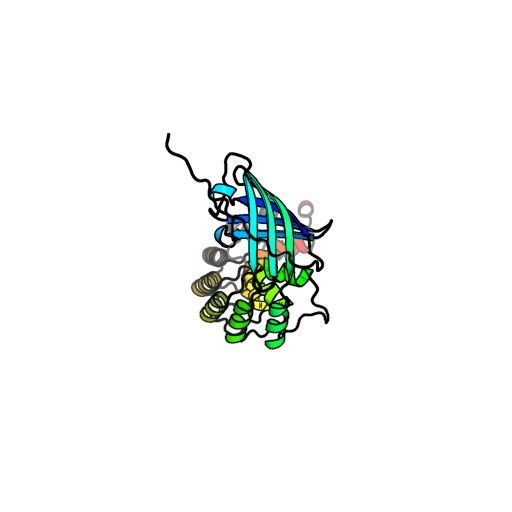 221 ? -7.516 3.293 11.770 1.00 96.56 221 HIS A CA 1
ATOM 1711 C C . HIS A 1 221 ? -6.785 2.228 12.599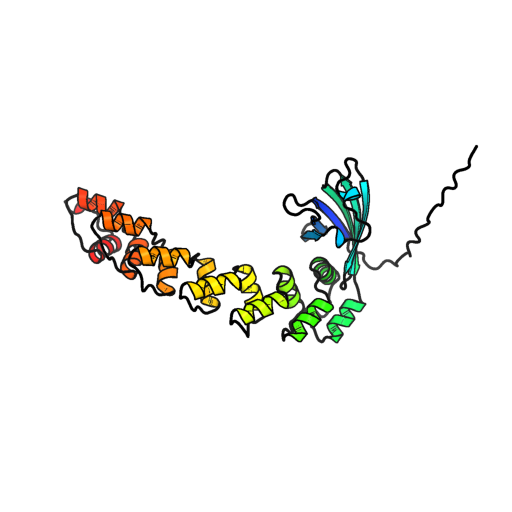 1.00 96.56 221 HIS A C 1
ATOM 1713 O O . HIS A 1 221 ? -6.680 2.339 13.826 1.00 96.56 221 HIS A O 1
ATOM 1719 N N . LYS A 1 222 ? -6.197 1.224 11.937 1.00 95.44 222 LYS A N 1
ATOM 1720 C CA . LYS A 1 222 ? -5.490 0.092 12.552 1.00 95.44 222 LYS A CA 1
ATOM 1721 C C . LYS A 1 222 ? -6.390 -0.701 13.519 1.00 95.44 222 LYS A C 1
ATOM 1723 O O . LYS A 1 222 ? -5.932 -1.122 14.580 1.00 95.44 222 LYS A O 1
ATOM 1728 N N . ALA A 1 223 ? -7.663 -0.877 13.169 1.00 95.88 223 ALA A N 1
ATOM 1729 C CA . ALA A 1 223 ? -8.601 -1.765 13.859 1.00 95.88 223 ALA A CA 1
ATOM 1730 C C . ALA A 1 223 ? -8.382 -3.206 13.366 1.00 95.88 223 ALA A C 1
ATOM 1732 O O . ALA A 1 223 ? -9.063 -3.685 12.465 1.00 95.88 223 ALA A O 1
ATOM 1733 N N . THR A 1 224 ? -7.341 -3.862 13.877 1.00 92.44 224 THR A N 1
ATOM 1734 C CA . THR A 1 224 ? -6.913 -5.186 13.398 1.00 92.44 224 THR A CA 1
ATOM 1735 C C . THR A 1 224 ? -7.700 -6.325 14.069 1.00 92.44 224 THR A C 1
ATOM 1737 O O . THR A 1 224 ? -8.301 -6.094 15.124 1.00 92.44 224 THR A O 1
ATOM 1740 N N . PRO A 1 225 ? -7.683 -7.561 13.521 1.00 91.56 225 PRO A N 1
ATOM 1741 C CA . PRO A 1 225 ? -8.264 -8.725 14.197 1.00 91.56 225 PRO A CA 1
ATOM 1742 C C . PRO A 1 225 ? -7.736 -8.910 15.624 1.00 91.56 225 PRO A C 1
ATOM 1744 O O . PRO A 1 225 ? -8.489 -9.247 16.532 1.00 91.56 225 PRO A O 1
ATOM 1747 N N . GLU A 1 226 ? -6.445 -8.648 15.839 1.00 94.06 226 GLU A N 1
ATOM 1748 C CA . GLU A 1 226 ? -5.796 -8.779 17.145 1.00 94.06 226 GLU A CA 1
ATOM 1749 C C . GLU A 1 226 ? -6.345 -7.761 18.145 1.00 94.06 226 GLU A C 1
ATOM 1751 O O . GLU A 1 226 ? -6.576 -8.102 19.302 1.00 94.06 226 GLU A O 1
ATOM 1756 N N . PHE A 1 227 ? -6.595 -6.528 17.693 1.00 95.06 227 PHE A N 1
ATOM 1757 C CA . PHE A 1 227 ? -7.214 -5.495 18.518 1.00 95.06 227 PHE A CA 1
ATOM 1758 C C . PHE A 1 227 ? -8.646 -5.877 18.914 1.00 95.06 227 PHE A C 1
ATOM 1760 O O . PHE A 1 227 ? -9.012 -5.752 20.081 1.00 95.06 227 PHE A O 1
ATOM 1767 N N . ALA A 1 228 ? -9.440 -6.386 17.968 1.00 94.44 228 ALA A N 1
ATOM 1768 C CA . ALA A 1 228 ? -10.794 -6.863 18.247 1.00 94.44 228 ALA A CA 1
ATOM 1769 C C . ALA A 1 228 ? -10.793 -8.017 19.268 1.00 94.44 228 ALA A C 1
ATOM 1771 O O . ALA A 1 228 ? -11.556 -8.005 20.235 1.00 94.44 228 ALA A O 1
ATOM 1772 N N . GLU A 1 229 ? -9.884 -8.980 19.104 1.00 94.31 229 GLU A N 1
ATOM 1773 C CA . GLU A 1 229 ? -9.719 -10.108 20.025 1.00 94.31 229 GLU A CA 1
ATOM 1774 C C . GLU A 1 229 ? -9.268 -9.664 21.425 1.00 94.31 229 GLU A C 1
ATOM 1776 O O . GLU A 1 229 ? -9.708 -10.215 22.438 1.00 94.31 229 GLU A O 1
ATOM 1781 N N . GLU A 1 230 ? -8.403 -8.655 21.514 1.00 96.06 230 GLU A N 1
ATOM 1782 C CA . GLU A 1 230 ? -7.997 -8.075 22.791 1.00 96.06 230 GLU A CA 1
ATOM 1783 C C . GLU A 1 230 ? -9.175 -7.404 23.509 1.00 96.06 230 GLU A C 1
ATOM 1785 O O . GLU A 1 230 ? -9.384 -7.649 24.699 1.00 96.06 230 GLU A O 1
ATOM 1790 N N . MET A 1 231 ? -9.995 -6.631 22.790 1.00 96.06 231 MET A N 1
ATOM 1791 C CA . MET A 1 231 ? -11.212 -6.032 23.349 1.00 96.06 231 MET A CA 1
ATOM 1792 C C . MET A 1 231 ? -12.209 -7.095 23.822 1.00 96.06 231 MET A C 1
ATOM 1794 O O . MET A 1 231 ? -12.753 -6.988 24.924 1.00 96.06 231 MET A O 1
ATOM 1798 N N . ARG A 1 232 ? -12.370 -8.185 23.063 1.00 94.75 232 ARG A N 1
ATOM 1799 C CA . ARG A 1 232 ? -13.191 -9.333 23.468 1.00 94.75 232 ARG A CA 1
ATOM 1800 C C . ARG A 1 232 ? -12.711 -9.951 24.781 1.00 94.75 232 ARG A C 1
ATOM 1802 O O . ARG A 1 232 ? -13.522 -10.178 25.677 1.00 94.75 232 ARG A O 1
ATOM 1809 N N . LYS A 1 233 ? -11.400 -10.168 24.950 1.00 95.81 233 LYS A N 1
ATOM 1810 C CA . LYS A 1 233 ? -10.805 -10.657 26.218 1.00 95.81 233 LYS A CA 1
ATOM 1811 C C . LYS A 1 233 ? -10.986 -9.680 27.375 1.00 95.81 233 LYS A C 1
ATOM 1813 O O . LYS A 1 233 ? -11.030 -10.087 28.533 1.00 95.81 233 LYS A O 1
ATOM 1818 N N . LEU A 1 234 ? -11.111 -8.396 27.062 1.00 96.19 234 LEU A N 1
ATOM 1819 C CA . LEU A 1 234 ? -11.458 -7.351 28.013 1.00 96.19 234 LEU A CA 1
ATOM 1820 C C . LEU A 1 234 ? -12.973 -7.255 28.264 1.00 96.19 234 LEU A C 1
ATOM 1822 O O . LEU A 1 234 ? -13.402 -6.323 28.932 1.00 96.19 234 LEU A O 1
ATOM 1826 N N . GLY A 1 235 ? -13.783 -8.218 27.834 1.00 95.50 235 GLY A N 1
ATOM 1827 C CA . GLY A 1 235 ? -15.210 -8.240 28.157 1.00 95.50 235 GLY A CA 1
ATOM 1828 C C . GLY A 1 235 ? -16.069 -7.385 27.230 1.00 95.50 235 GLY A C 1
ATOM 1829 O O . GLY A 1 235 ? -17.194 -7.064 27.594 1.00 95.50 235 GLY A O 1
ATOM 1830 N N . TYR A 1 236 ? -15.571 -7.068 26.031 1.00 96.31 236 TYR A N 1
ATOM 1831 C CA . TYR A 1 236 ? -16.347 -6.444 24.956 1.00 96.31 236 TYR A CA 1
ATOM 1832 C C . TYR A 1 236 ? -16.506 -7.417 23.775 1.00 96.31 236 TYR A C 1
ATOM 1834 O O . TYR A 1 236 ? -15.883 -7.220 22.732 1.00 96.31 236 TYR A O 1
ATOM 1842 N N . PRO A 1 237 ? -17.252 -8.529 23.937 1.00 93.31 237 PRO A N 1
ATOM 1843 C CA . PRO A 1 237 ? -17.343 -9.562 22.908 1.00 93.31 237 PRO A CA 1
ATOM 1844 C C . PRO A 1 237 ? -18.192 -9.179 21.697 1.00 93.31 237 PRO A C 1
ATOM 1846 O O . PRO A 1 237 ? -17.960 -9.725 20.623 1.00 93.31 237 PRO A O 1
ATOM 1849 N N . ASP A 1 238 ? -19.115 -8.235 21.867 1.00 92.12 238 ASP A N 1
ATOM 1850 C CA . ASP A 1 238 ? -20.138 -7.889 20.877 1.00 92.12 238 ASP A CA 1
ATOM 1851 C C . ASP A 1 238 ? -19.917 -6.491 20.276 1.00 92.12 238 ASP A C 1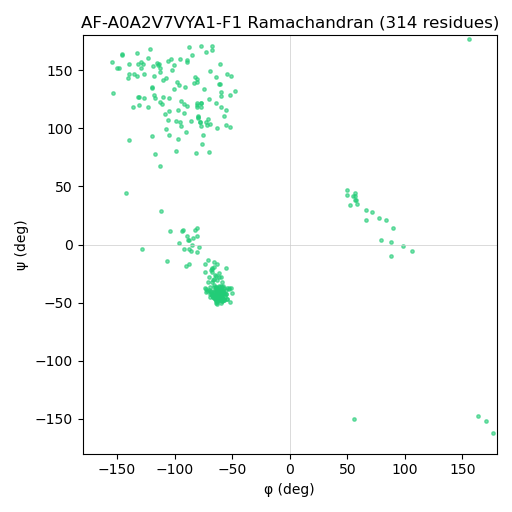
ATOM 1853 O O . ASP A 1 238 ? -20.875 -5.809 19.917 1.00 92.12 238 ASP A O 1
ATOM 1857 N N . LEU A 1 239 ? -18.661 -6.028 20.203 1.00 95.00 239 LEU A N 1
ATOM 1858 C CA . LEU A 1 239 ? -18.359 -4.766 19.522 1.00 95.00 239 LEU A CA 1
ATOM 1859 C C . LEU A 1 239 ? -18.774 -4.860 18.056 1.00 95.00 239 LEU A C 1
ATOM 1861 O O . LEU A 1 239 ? -18.518 -5.863 17.390 1.00 95.00 239 LEU A O 1
ATOM 1865 N N . SER A 1 240 ? -19.383 -3.796 17.547 1.00 95.25 240 SER A N 1
ATOM 1866 C CA . SER A 1 240 ? -19.599 -3.623 16.117 1.00 95.25 240 SER A CA 1
ATOM 1867 C C . SER A 1 240 ? -18.310 -3.177 15.416 1.00 95.25 240 SER A C 1
ATOM 1869 O O . SER A 1 240 ? -17.307 -2.822 16.045 1.00 95.25 240 SER A O 1
ATOM 1871 N N . TYR A 1 241 ? -18.331 -3.175 14.082 1.00 94.94 241 TYR A N 1
ATOM 1872 C CA . TYR A 1 241 ? -17.250 -2.588 13.288 1.00 94.94 241 TYR A CA 1
ATOM 1873 C C . TYR A 1 241 ? -17.074 -1.097 13.629 1.00 94.94 241 TYR A C 1
ATOM 1875 O O . TYR A 1 241 ? -15.945 -0.648 13.846 1.00 94.94 241 TYR A O 1
ATOM 1883 N N . ASP A 1 242 ? -18.184 -0.364 13.760 1.00 97.12 242 ASP A N 1
ATOM 1884 C CA . ASP A 1 242 ? -18.172 1.060 14.098 1.00 97.12 242 ASP A CA 1
ATOM 1885 C C . ASP A 1 242 ? -17.555 1.301 15.479 1.00 97.12 242 ASP A C 1
ATOM 1887 O O . ASP A 1 242 ? -16.746 2.217 15.637 1.00 97.12 242 ASP A O 1
ATOM 1891 N N . ASP A 1 243 ? -17.830 0.429 16.454 1.00 97.44 243 ASP A N 1
ATOM 1892 C CA . ASP A 1 243 ? -17.226 0.521 17.786 1.00 97.44 243 ASP A CA 1
ATOM 1893 C C . ASP A 1 243 ? -15.710 0.330 17.742 1.00 97.44 243 ASP A C 1
ATOM 1895 O O . ASP A 1 243 ? -14.966 1.086 18.372 1.00 97.44 243 ASP A O 1
ATOM 1899 N N . LEU A 1 244 ? -15.217 -0.653 16.980 1.00 96.88 244 LEU A N 1
ATOM 1900 C CA . LEU A 1 244 ? -13.776 -0.871 16.837 1.00 96.88 244 LEU A CA 1
ATOM 1901 C C . LEU A 1 244 ? -13.086 0.345 16.221 1.00 96.88 244 LEU A C 1
ATOM 1903 O O . LEU A 1 244 ? -12.021 0.761 16.689 1.00 96.88 244 LEU A O 1
ATOM 1907 N N . ILE A 1 245 ? -13.688 0.927 15.184 1.00 98.12 245 ILE A N 1
ATOM 1908 C CA . ILE A 1 245 ? -13.174 2.139 14.548 1.00 98.12 245 ILE A CA 1
ATOM 1909 C C . ILE A 1 245 ? -13.204 3.312 15.533 1.00 98.12 245 ILE A C 1
ATOM 1911 O O . ILE A 1 245 ? -12.177 3.974 15.716 1.00 98.12 245 ILE A O 1
ATOM 1915 N N . ALA A 1 246 ? -14.315 3.527 16.238 1.00 98.31 246 ALA A N 1
ATOM 1916 C CA . ALA A 1 246 ? -14.448 4.572 17.249 1.00 98.31 246 ALA A CA 1
ATOM 1917 C C . ALA A 1 246 ? -13.409 4.416 18.370 1.00 98.31 246 ALA A C 1
ATOM 1919 O O . ALA A 1 246 ? -12.753 5.390 18.753 1.00 98.31 246 ALA A O 1
ATOM 1920 N N . PHE A 1 247 ? -13.173 3.191 18.847 1.00 98.44 247 PHE A N 1
ATOM 1921 C CA . PHE A 1 247 ? -12.156 2.903 19.855 1.00 98.44 247 PHE A CA 1
ATOM 1922 C C . PHE A 1 247 ? -10.762 3.300 19.367 1.00 98.44 247 PHE A C 1
ATOM 1924 O O . PHE A 1 247 ? -10.012 3.952 20.099 1.00 98.44 247 PHE A O 1
ATOM 1931 N N . ARG A 1 248 ? -10.410 2.977 18.117 1.00 97.88 248 ARG A N 1
ATOM 1932 C CA . ARG A 1 248 ? -9.121 3.374 17.533 1.00 97.88 248 ARG A CA 1
ATOM 1933 C C . ARG A 1 248 ? -8.997 4.886 17.362 1.00 97.88 248 ARG A C 1
ATOM 1935 O O . ARG A 1 248 ? -7.962 5.445 17.729 1.00 97.88 248 ARG A O 1
ATOM 1942 N N . ILE A 1 249 ? -10.033 5.551 16.850 1.00 97.94 249 ILE A N 1
ATOM 1943 C CA . ILE A 1 249 ? -10.055 7.006 16.629 1.00 97.94 249 ILE A CA 1
ATOM 1944 C C . ILE A 1 249 ? -9.915 7.758 17.958 1.00 97.94 249 ILE A C 1
ATOM 1946 O O . ILE A 1 249 ? -9.065 8.642 18.095 1.00 97.94 249 ILE A O 1
ATOM 1950 N N . HIS A 1 250 ? -10.695 7.370 18.966 1.00 98.00 250 HIS A N 1
ATOM 1951 C CA . HIS A 1 250 ? -10.719 8.024 20.275 1.00 98.00 250 HIS A CA 1
ATOM 1952 C C . HIS A 1 250 ? -9.679 7.465 21.256 1.00 98.00 250 HIS A C 1
ATOM 1954 O O . HIS A 1 250 ? -9.559 7.937 22.391 1.00 98.00 250 HIS A O 1
ATOM 1960 N N . LYS A 1 251 ? -8.838 6.526 20.805 1.00 97.44 251 LYS A N 1
ATOM 1961 C CA . LYS A 1 251 ? -7.758 5.916 21.591 1.00 97.44 251 LYS A CA 1
ATOM 1962 C C . LYS A 1 251 ? -8.279 5.272 22.882 1.00 97.44 251 LYS A C 1
ATOM 1964 O O . LYS A 1 251 ? -7.697 5.473 23.948 1.00 97.44 251 LYS A O 1
ATOM 1969 N N . VAL A 1 252 ? -9.382 4.536 22.794 1.00 98.19 252 VAL A N 1
ATOM 1970 C CA . VAL A 1 252 ? -9.810 3.594 23.833 1.00 98.19 252 VAL A CA 1
ATOM 1971 C C . VAL A 1 252 ? -8.844 2.410 23.768 1.00 98.19 252 VAL A C 1
ATOM 1973 O O . VAL A 1 252 ? -8.890 1.617 22.829 1.00 98.19 252 VAL A O 1
ATOM 1976 N N . THR A 1 253 ? -7.896 2.346 24.705 1.00 97.25 253 THR A N 1
ATOM 1977 C CA . THR A 1 253 ? -6.848 1.312 24.716 1.00 97.25 253 THR A CA 1
ATOM 1978 C C . THR A 1 253 ? -7.136 0.222 25.753 1.00 97.25 253 THR A C 1
ATOM 1980 O O . THR A 1 253 ? -7.870 0.468 26.717 1.00 97.25 253 THR A O 1
ATOM 1983 N N . PRO A 1 254 ? -6.532 -0.971 25.600 1.00 96.94 254 PRO A N 1
ATOM 1984 C CA . PRO A 1 254 ? -6.552 -2.018 26.620 1.00 96.94 254 PRO A CA 1
ATOM 1985 C C . PRO A 1 254 ? -6.156 -1.518 28.011 1.00 96.94 254 PRO A C 1
ATOM 1987 O O . PRO A 1 254 ? -6.784 -1.876 29.004 1.00 96.94 254 PRO A O 1
ATOM 1990 N N . GLU A 1 255 ? -5.127 -0.675 28.080 1.00 97.94 255 GLU A N 1
ATOM 1991 C CA . GLU A 1 255 ? -4.610 -0.084 29.316 1.00 97.94 255 GLU A CA 1
ATOM 1992 C C . GLU A 1 255 ? -5.642 0.846 29.942 1.00 97.94 255 GLU A C 1
ATOM 1994 O O . GLU A 1 255 ? -5.938 0.704 31.120 1.00 97.94 255 GLU A O 1
ATOM 1999 N N . PHE A 1 256 ? -6.272 1.718 29.147 1.00 98.19 256 PHE A N 1
ATOM 2000 C CA . PHE A 1 256 ? -7.327 2.601 29.641 1.00 98.19 256 PHE A CA 1
ATOM 2001 C C . PHE A 1 256 ? -8.474 1.809 30.284 1.00 98.19 256 PHE A C 1
ATOM 2003 O O . PHE A 1 256 ? -8.938 2.159 31.364 1.00 98.19 256 PHE A O 1
ATOM 2010 N N . ILE A 1 257 ? -8.897 0.705 29.663 1.00 98.06 257 ILE A N 1
ATOM 2011 C CA . ILE A 1 257 ? -9.942 -0.170 30.210 1.00 98.06 257 ILE A CA 1
ATOM 2012 C C . ILE A 1 257 ? -9.484 -0.857 31.509 1.00 98.06 257 ILE A C 1
ATOM 2014 O O . ILE A 1 257 ? -10.278 -0.985 32.442 1.00 98.06 257 ILE A O 1
ATOM 2018 N N . LYS A 1 258 ? -8.230 -1.323 31.581 1.00 97.62 258 LYS A N 1
ATOM 2019 C CA . LYS A 1 258 ? -7.663 -1.953 32.788 1.00 97.62 258 LYS A CA 1
ATOM 2020 C C . LYS A 1 258 ? -7.559 -0.950 33.940 1.00 97.62 258 LYS A C 1
ATOM 2022 O O . LYS A 1 258 ? -8.031 -1.251 35.031 1.00 97.62 258 LYS A O 1
ATOM 2027 N N . ASP A 1 259 ? -7.056 0.253 33.672 1.00 97.94 259 ASP A N 1
ATOM 2028 C CA . ASP A 1 259 ? -6.956 1.339 34.651 1.00 97.94 259 ASP A CA 1
ATOM 2029 C C . ASP A 1 259 ? -8.328 1.703 35.234 1.00 97.94 259 ASP A C 1
ATOM 2031 O O . ASP A 1 259 ? -8.461 1.935 36.435 1.00 97.94 259 ASP A O 1
ATOM 2035 N N . LEU A 1 260 ? -9.372 1.741 34.398 1.00 98.00 260 LEU A N 1
ATOM 2036 C CA . LEU A 1 260 ? -10.736 1.990 34.863 1.00 98.00 260 LEU A CA 1
ATOM 2037 C C . LEU A 1 260 ? -11.233 0.890 35.810 1.00 98.00 260 LEU A C 1
ATOM 2039 O O . LEU A 1 260 ? -11.805 1.216 36.852 1.00 98.00 260 LEU A O 1
ATOM 2043 N N . ARG A 1 261 ? -10.959 -0.387 35.518 1.00 97.06 261 ARG A N 1
ATOM 2044 C CA . ARG A 1 261 ? -11.303 -1.490 36.435 1.00 97.06 261 ARG A CA 1
ATOM 2045 C C . ARG A 1 261 ? -10.564 -1.403 37.760 1.00 97.06 261 ARG A C 1
ATOM 2047 O O . ARG A 1 261 ? -11.180 -1.579 38.804 1.00 97.06 261 ARG A O 1
ATOM 2054 N N . GLU A 1 262 ? -9.276 -1.066 37.749 1.00 96.94 262 GLU A N 1
ATOM 2055 C CA . GLU A 1 262 ? -8.507 -0.847 38.986 1.00 96.94 262 GLU A CA 1
ATOM 2056 C C . GLU A 1 262 ? -9.093 0.284 39.847 1.00 96.94 262 GLU A C 1
ATOM 2058 O O . GLU A 1 262 ? -8.979 0.280 41.075 1.00 96.94 262 GLU A O 1
ATOM 2063 N N . LEU A 1 263 ? -9.761 1.248 39.210 1.00 96.81 263 LEU A N 1
ATOM 2064 C CA . LEU A 1 263 ? -10.474 2.337 39.873 1.00 96.81 263 LEU A CA 1
ATOM 2065 C C . LEU A 1 263 ? -11.903 1.973 40.305 1.00 96.81 263 LEU A C 1
ATOM 2067 O O . LEU A 1 263 ? -12.567 2.809 40.922 1.00 96.81 263 LEU A O 1
ATOM 2071 N N . GLY A 1 264 ? -12.348 0.741 40.046 1.00 96.12 264 GLY A N 1
ATOM 2072 C CA . GLY A 1 264 ? -13.666 0.217 40.408 1.00 96.12 264 GLY A CA 1
ATOM 2073 C C . GLY A 1 264 ? -14.752 0.441 39.354 1.00 96.12 264 GLY A C 1
ATOM 2074 O O . GLY A 1 264 ? -15.931 0.298 39.666 1.00 96.12 264 GLY A O 1
ATOM 2075 N N . TYR A 1 265 ? -14.379 0.813 38.127 1.00 96.88 265 TYR A N 1
ATOM 2076 C CA . TYR A 1 265 ? -15.301 0.969 37.001 1.00 96.88 265 TYR A CA 1
ATOM 2077 C C . TYR A 1 265 ? -15.263 -0.277 36.121 1.00 96.88 265 TYR A C 1
ATOM 2079 O O . TYR A 1 265 ? -14.596 -0.322 35.085 1.00 96.88 265 TYR A O 1
ATOM 2087 N N . ASP A 1 266 ? -15.990 -1.301 36.555 1.00 91.44 266 ASP A N 1
ATOM 2088 C CA . ASP A 1 266 ? -16.183 -2.523 35.784 1.00 91.44 266 ASP A CA 1
ATOM 2089 C C . ASP A 1 266 ? -17.297 -2.345 34.739 1.00 91.44 266 ASP A C 1
ATOM 2091 O O . ASP A 1 266 ? -18.301 -1.685 34.994 1.00 91.44 266 ASP A O 1
ATOM 2095 N N . HIS A 1 267 ? -17.141 -2.971 33.567 1.00 86.75 267 HIS A N 1
ATOM 2096 C CA . HIS A 1 267 ? -18.168 -3.039 32.510 1.00 86.75 267 HIS A CA 1
ATOM 2097 C C . HIS A 1 267 ? -18.697 -1.680 32.001 1.00 86.75 267 HIS A C 1
ATOM 2099 O O . HIS A 1 267 ? -19.882 -1.540 31.699 1.00 86.75 267 HIS A O 1
ATOM 2105 N N . VAL A 1 268 ? -17.830 -0.671 31.875 1.00 96.69 268 VAL A N 1
ATOM 2106 C CA . VAL A 1 268 ? -18.185 0.597 31.212 1.00 96.69 268 VAL A CA 1
ATOM 2107 C C . VAL A 1 268 ? -18.606 0.315 29.767 1.00 96.69 268 VAL A C 1
ATOM 2109 O O . VAL A 1 268 ? -17.864 -0.338 29.049 1.00 96.69 268 VAL A O 1
ATOM 2112 N N . SER A 1 269 ? -19.770 0.792 29.316 1.00 96.88 269 SER A N 1
ATOM 2113 C CA . SER A 1 269 ? -20.220 0.553 27.934 1.00 96.88 269 SER A CA 1
ATOM 2114 C C . SER A 1 269 ? -19.246 1.124 26.893 1.00 96.88 269 SER A C 1
ATOM 2116 O O . SER A 1 269 ? -18.514 2.078 27.169 1.00 96.88 269 SER A O 1
ATOM 2118 N N . ALA A 1 270 ? -19.255 0.567 25.677 1.00 97.31 270 ALA A N 1
ATOM 2119 C CA . ALA A 1 270 ? -18.412 1.033 24.572 1.00 97.31 270 ALA A CA 1
ATOM 2120 C C . ALA A 1 270 ? -18.597 2.540 24.296 1.00 97.31 270 ALA A C 1
ATOM 2122 O O . ALA A 1 270 ? -17.616 3.289 24.269 1.00 97.31 270 ALA A O 1
ATOM 2123 N N . ASP A 1 271 ? -19.848 3.000 24.226 1.00 97.69 271 ASP A N 1
ATOM 2124 C CA . ASP A 1 271 ? -20.199 4.416 24.057 1.00 97.69 271 ASP A CA 1
ATOM 2125 C C . ASP A 1 271 ? -19.639 5.304 25.169 1.00 97.69 271 ASP A C 1
ATOM 2127 O O . ASP A 1 271 ? -19.124 6.400 24.917 1.00 97.69 271 ASP A O 1
ATOM 2131 N N . ASN A 1 272 ? -19.706 4.835 26.417 1.00 98.19 272 ASN A N 1
ATOM 2132 C CA . ASN A 1 272 ? -19.167 5.573 27.548 1.00 98.19 272 ASN A CA 1
ATOM 2133 C C . ASN A 1 272 ? -17.640 5.602 27.525 1.00 98.19 272 ASN A C 1
ATOM 2135 O O . ASN A 1 272 ? -17.065 6.653 27.793 1.00 98.19 272 ASN A O 1
ATOM 2139 N N . LEU A 1 273 ? -16.962 4.512 27.154 1.00 98.44 273 LEU A N 1
ATOM 2140 C CA . LEU A 1 273 ? -15.506 4.517 26.987 1.00 98.44 273 LEU A CA 1
ATOM 2141 C C . LEU A 1 273 ? -15.069 5.545 25.942 1.00 98.44 273 LEU A C 1
ATOM 2143 O O . LEU A 1 273 ? -14.148 6.328 26.187 1.00 98.44 273 LEU A O 1
ATOM 2147 N N . VAL A 1 274 ? -15.749 5.576 24.797 1.00 98.38 274 VAL A N 1
ATOM 2148 C CA . VAL A 1 274 ? -15.501 6.560 23.738 1.00 98.38 274 VAL A CA 1
ATOM 2149 C C . VAL A 1 274 ? -15.763 7.975 24.256 1.00 98.38 274 VAL A C 1
ATOM 2151 O O . VAL A 1 274 ? -14.899 8.847 24.135 1.00 98.38 274 VAL A O 1
ATOM 2154 N N . SER A 1 275 ? -16.897 8.198 24.919 1.00 98.31 275 SER A N 1
ATOM 2155 C CA . SER A 1 275 ? -17.267 9.498 25.489 1.00 98.31 275 SER A CA 1
ATOM 2156 C C . SER A 1 275 ? -16.260 9.982 26.535 1.00 98.31 275 SER A C 1
ATOM 2158 O O . SER A 1 275 ? -15.821 11.132 26.495 1.00 98.31 275 SER A O 1
ATOM 2160 N N . MET A 1 276 ? -15.804 9.103 27.429 1.00 98.56 276 MET A N 1
ATOM 2161 C CA . MET A 1 276 ? -14.753 9.405 28.402 1.00 98.56 276 MET A CA 1
ATOM 2162 C C . MET A 1 276 ? -13.472 9.872 27.709 1.00 98.56 276 MET A C 1
ATOM 2164 O O . MET A 1 276 ? -12.863 10.852 28.141 1.00 98.56 276 MET A O 1
ATOM 2168 N N . ARG A 1 277 ? -13.075 9.239 26.600 1.00 98.19 277 ARG A N 1
ATOM 2169 C CA . ARG A 1 277 ? -11.913 9.680 25.818 1.00 98.19 277 ARG A CA 1
ATOM 2170 C C . ARG A 1 277 ? -12.136 11.031 25.140 1.00 98.19 277 ARG A C 1
ATOM 2172 O O . ARG A 1 277 ? -11.246 11.880 25.207 1.00 98.19 277 ARG A O 1
ATOM 2179 N N . ILE A 1 278 ? -13.308 11.258 24.543 1.00 97.69 278 ILE A N 1
ATOM 2180 C CA . ILE A 1 278 ? -13.681 12.530 23.899 1.00 97.69 278 ILE A CA 1
ATOM 2181 C C . ILE A 1 278 ? -13.613 13.687 24.904 1.00 97.69 278 ILE A C 1
ATOM 2183 O O . ILE A 1 278 ? -12.965 14.704 24.649 1.00 97.69 278 ILE A O 1
ATOM 2187 N N . PHE A 1 279 ? -14.217 13.509 26.079 1.00 97.19 279 PHE A N 1
ATOM 2188 C CA . PHE A 1 279 ? -14.293 14.535 27.121 1.00 97.19 279 PHE A CA 1
ATOM 2189 C C . PHE A 1 279 ? -13.108 14.515 28.097 1.00 97.19 279 PHE A C 1
ATOM 2191 O O . PHE A 1 279 ? -13.085 15.273 29.068 1.00 97.19 279 PHE A O 1
ATOM 2198 N N . LYS A 1 280 ? -12.080 13.700 27.821 1.00 96.31 280 LYS A N 1
ATOM 2199 C CA . LYS A 1 280 ? -10.841 13.598 28.611 1.00 96.31 280 LYS A CA 1
ATOM 2200 C C . LYS A 1 280 ? -11.093 13.260 30.088 1.00 96.31 280 LYS A C 1
ATOM 2202 O O . LYS A 1 280 ? -10.453 13.816 30.985 1.00 96.31 280 LYS A O 1
ATOM 2207 N N . VAL A 1 281 ? -12.022 12.344 30.344 1.00 97.31 281 VAL A N 1
ATOM 2208 C CA . VAL A 1 281 ? -12.168 11.652 31.628 1.00 97.31 281 VAL A CA 1
ATOM 2209 C C . VAL A 1 281 ? -11.052 10.602 31.708 1.00 97.31 281 VAL A C 1
ATOM 2211 O O . VAL A 1 281 ? -11.171 9.510 31.157 1.00 97.31 281 VAL A O 1
ATOM 2214 N N . THR A 1 282 ? -9.924 10.961 32.324 1.00 96.94 282 THR A N 1
ATOM 2215 C CA . THR A 1 282 ? -8.756 10.072 32.452 1.00 96.94 282 THR A CA 1
ATOM 2216 C C . THR A 1 282 ? -8.756 9.322 33.788 1.00 96.94 282 THR A C 1
ATOM 2218 O O . THR A 1 282 ? -9.383 9.793 34.744 1.00 96.94 282 THR A O 1
ATOM 2221 N N . PRO A 1 283 ? -8.029 8.195 33.906 1.00 97.50 283 PRO A N 1
ATOM 2222 C CA . PRO A 1 283 ? -7.828 7.528 35.190 1.00 97.50 283 PRO A CA 1
ATOM 2223 C C . PRO A 1 283 ? -7.255 8.467 36.263 1.00 97.50 283 PRO A C 1
ATOM 2225 O O . PRO A 1 283 ? -7.683 8.427 37.411 1.00 97.50 283 PRO A O 1
ATOM 2228 N N . GLU A 1 284 ? -6.349 9.377 35.897 1.00 96.69 284 GLU A N 1
ATOM 2229 C CA . GLU A 1 284 ? -5.772 10.381 36.805 1.00 96.69 284 GLU A CA 1
ATOM 2230 C C . GLU A 1 284 ? -6.841 11.332 37.340 1.00 96.69 284 GLU A C 1
ATOM 2232 O O . GLU A 1 284 ? -6.925 11.535 38.545 1.00 96.69 284 GLU A O 1
ATOM 2237 N N . TYR A 1 285 ? -7.724 11.836 36.473 1.00 95.25 285 TYR A N 1
ATOM 2238 C CA . TYR A 1 285 ? -8.835 12.689 36.896 1.00 95.25 285 TYR A CA 1
ATOM 2239 C C . TYR A 1 285 ? -9.750 11.990 37.915 1.00 95.25 285 TYR A C 1
ATOM 2241 O O . TYR A 1 285 ? -10.200 12.603 38.882 1.00 95.25 285 TYR A O 1
ATOM 2249 N N . ILE A 1 286 ? -10.004 10.695 37.723 1.00 96.44 286 ILE A N 1
ATOM 2250 C CA . ILE A 1 286 ? -10.797 9.884 38.652 1.00 96.44 286 ILE A CA 1
ATOM 2251 C C . ILE A 1 286 ? -10.043 9.675 39.978 1.00 96.44 286 ILE A C 1
ATOM 2253 O O . ILE A 1 286 ? -10.653 9.755 41.047 1.00 96.44 286 ILE A O 1
ATOM 2257 N N . ARG A 1 287 ? -8.721 9.447 39.938 1.00 95.75 287 ARG A N 1
ATOM 2258 C CA . ARG A 1 287 ? -7.871 9.354 41.141 1.00 95.75 287 ARG A CA 1
ATOM 2259 C C . ARG A 1 287 ? -7.867 10.664 41.934 1.00 95.75 287 ARG A C 1
ATOM 2261 O O . ARG A 1 287 ? -7.986 10.610 43.156 1.00 95.75 287 ARG A O 1
ATOM 2268 N N . ASP A 1 288 ? -7.809 11.812 41.264 1.00 94.38 288 ASP A N 1
ATOM 2269 C CA . ASP A 1 288 ? -7.855 13.134 41.904 1.00 94.38 288 ASP A CA 1
ATOM 2270 C C . ASP A 1 288 ? -9.193 13.373 42.618 1.00 94.38 288 ASP A C 1
ATOM 2272 O O . ASP A 1 288 ? -9.218 13.831 43.762 1.00 94.38 288 ASP A O 1
ATOM 2276 N N . LEU A 1 289 ? -10.312 13.001 41.985 1.00 93.62 289 LEU A N 1
ATOM 2277 C CA . LEU A 1 289 ? -11.639 13.051 42.609 1.00 93.62 289 LEU A CA 1
ATOM 2278 C C . LEU A 1 289 ? -11.710 12.165 43.854 1.00 93.62 289 LEU A C 1
ATOM 2280 O O . LEU A 1 289 ? -12.162 12.617 44.909 1.00 93.62 289 LEU A O 1
ATOM 2284 N N . LYS A 1 290 ? -11.191 10.936 43.753 1.00 94.19 290 LYS A N 1
ATOM 2285 C CA . LYS A 1 290 ? -11.112 9.997 44.875 1.00 94.19 290 LYS A CA 1
ATOM 2286 C C . LYS A 1 290 ? -10.274 10.564 46.023 1.00 94.19 290 LYS A C 1
ATOM 2288 O O . LYS A 1 290 ? -10.707 10.506 47.171 1.00 94.19 290 LYS A O 1
ATOM 2293 N N . ALA A 1 291 ? -9.120 11.165 45.726 1.00 93.44 291 ALA A N 1
ATOM 2294 C CA . ALA A 1 291 ? -8.254 11.818 46.711 1.00 93.44 291 ALA A CA 1
ATOM 2295 C C . ALA A 1 291 ? -8.902 13.061 47.350 1.00 93.44 291 ALA A C 1
ATOM 2297 O O . ALA A 1 291 ? -8.637 13.372 48.510 1.00 93.44 291 ALA A O 1
ATOM 2298 N N . ALA A 1 292 ? -9.782 13.751 46.622 1.00 91.69 292 ALA A N 1
ATOM 2299 C CA . ALA A 1 292 ? -10.584 14.859 47.134 1.00 91.69 292 ALA A CA 1
ATOM 2300 C C . ALA A 1 292 ? -11.807 14.414 47.963 1.00 91.69 292 ALA A C 1
ATOM 2302 O O . ALA A 1 292 ? -12.511 15.271 48.491 1.00 91.69 292 ALA A O 1
ATOM 2303 N N . GLY A 1 293 ? -12.046 13.106 48.107 1.00 93.06 293 GLY A N 1
ATOM 2304 C CA . GLY A 1 293 ? -13.144 12.542 48.897 1.00 93.06 293 GLY A CA 1
ATOM 2305 C C . GLY A 1 293 ? -14.377 12.135 48.085 1.00 93.06 293 GLY A C 1
ATOM 2306 O O . GLY A 1 293 ? -15.317 11.584 48.655 1.00 93.06 293 GLY A O 1
ATOM 2307 N N . TYR A 1 294 ? -14.380 12.330 46.763 1.00 91.19 294 TYR A N 1
ATOM 2308 C CA . TYR A 1 294 ? -15.475 11.908 45.886 1.00 91.19 294 TYR A CA 1
ATOM 2309 C C . TYR A 1 294 ? -15.179 10.525 45.300 1.00 91.19 294 TYR A C 1
ATOM 2311 O O . TYR A 1 294 ? -14.394 10.380 44.366 1.00 91.19 294 TYR A O 1
ATOM 2319 N N . SER A 1 295 ? -15.808 9.490 45.855 1.00 91.25 295 SER A N 1
ATOM 2320 C CA . SER A 1 295 ? -15.666 8.098 45.400 1.00 91.25 295 SER A CA 1
ATOM 2321 C C . SER A 1 295 ? -16.970 7.573 44.795 1.00 91.25 295 SER A C 1
ATOM 2323 O O . SER A 1 295 ? -18.046 8.012 45.188 1.00 91.25 295 SER A O 1
ATOM 2325 N N . GLY A 1 296 ? -16.878 6.616 43.864 1.00 90.31 296 GLY A N 1
ATOM 2326 C CA . GLY A 1 296 ? -18.050 5.928 43.301 1.00 90.31 296 GLY A CA 1
ATOM 2327 C C . GLY A 1 296 ? -18.974 6.814 42.457 1.00 90.31 296 GLY A C 1
ATOM 2328 O O . GLY A 1 296 ? -20.180 6.590 42.431 1.00 90.31 296 GLY A O 1
ATOM 2329 N N . ILE A 1 297 ? -18.430 7.843 41.801 1.00 94.81 297 ILE A N 1
ATOM 2330 C CA . ILE A 1 297 ? -19.200 8.730 40.921 1.00 94.81 297 ILE A CA 1
ATOM 2331 C C . ILE A 1 297 ? -19.593 7.944 39.660 1.00 94.81 297 ILE A C 1
ATOM 2333 O O . ILE A 1 297 ? -18.693 7.438 39.002 1.00 94.81 297 ILE A O 1
ATOM 2337 N N . PRO A 1 298 ? -20.879 7.859 39.271 1.00 96.06 298 PRO A N 1
ATOM 2338 C CA . PRO A 1 298 ? -21.275 7.179 38.035 1.00 96.06 298 PRO A CA 1
ATOM 2339 C C . PRO A 1 298 ? -20.539 7.719 36.800 1.00 96.06 298 PRO A C 1
ATOM 2341 O O . PRO A 1 298 ? -20.248 8.917 36.724 1.00 96.06 298 PRO A O 1
ATOM 2344 N N . VAL A 1 299 ? -20.261 6.858 35.815 1.00 96.88 299 VAL A N 1
ATOM 2345 C CA . VAL A 1 299 ? -19.473 7.213 34.617 1.00 96.88 299 VAL A CA 1
ATOM 2346 C C . VAL A 1 299 ? -20.082 8.396 33.869 1.00 96.88 299 VAL A C 1
ATOM 2348 O O . VAL A 1 299 ? -19.380 9.346 33.522 1.00 96.88 299 VAL A O 1
ATOM 2351 N N . GLU A 1 300 ? -21.398 8.388 33.695 1.00 96.25 300 GLU A N 1
ATOM 2352 C CA . GLU A 1 300 ? -22.149 9.455 33.037 1.00 96.25 300 GLU A CA 1
ATOM 2353 C C . GLU A 1 300 ? -21.948 10.782 33.766 1.00 96.25 300 GLU A C 1
ATOM 2355 O O . GLU A 1 300 ? -21.815 11.833 33.139 1.00 96.25 300 GLU A O 1
ATOM 2360 N N . LYS A 1 301 ? -21.851 10.744 35.101 1.00 95.75 301 LYS A N 1
ATOM 2361 C CA . LYS A 1 301 ? -21.612 11.943 35.897 1.00 95.75 301 LYS A CA 1
ATOM 2362 C C . LYS A 1 301 ? -20.173 12.438 35.769 1.00 95.75 301 LYS A C 1
ATOM 2364 O O . LYS A 1 301 ? -19.973 13.645 35.688 1.00 95.75 301 LYS A O 1
ATOM 2369 N N . LEU A 1 302 ? -19.180 11.552 35.687 1.00 96.12 302 LEU A N 1
ATOM 2370 C CA . LEU A 1 302 ? -17.795 11.947 35.394 1.00 96.12 302 LEU A CA 1
ATOM 2371 C C . LEU A 1 302 ? -17.679 12.654 34.036 1.00 96.12 302 LEU A C 1
ATOM 2373 O O . LEU A 1 302 ? -16.976 13.660 33.914 1.00 96.12 302 LEU A O 1
ATOM 2377 N N . ILE A 1 303 ? -18.386 12.139 33.028 1.00 96.38 303 ILE A N 1
ATOM 2378 C CA . ILE A 1 303 ? -18.468 12.744 31.695 1.00 96.38 303 ILE A CA 1
ATOM 2379 C C . ILE A 1 303 ? -19.136 14.122 31.784 1.00 96.38 303 ILE A C 1
ATOM 2381 O O . ILE A 1 303 ? -18.561 15.114 31.334 1.00 96.38 303 ILE A O 1
ATOM 2385 N N . ASP A 1 304 ? -20.299 14.205 32.431 1.00 95.56 304 ASP A N 1
ATOM 2386 C CA . ASP A 1 304 ? -21.051 15.445 32.646 1.00 95.56 304 ASP A CA 1
ATOM 2387 C C . ASP A 1 304 ? -20.209 16.531 33.341 1.00 95.56 304 ASP A C 1
ATOM 2389 O O . ASP A 1 304 ? -20.198 17.692 32.924 1.00 95.56 304 ASP A O 1
ATOM 2393 N N . MET A 1 305 ? -19.425 16.153 34.355 1.00 94.12 305 MET A N 1
ATOM 2394 C CA . MET A 1 305 ? -18.510 17.063 35.050 1.00 94.12 305 MET A CA 1
ATOM 2395 C C . MET A 1 305 ? -17.442 17.646 34.112 1.00 94.12 305 MET A C 1
ATOM 2397 O O . MET A 1 305 ? -17.120 18.833 34.216 1.00 94.12 305 MET A O 1
ATOM 2401 N N . LYS A 1 306 ? -16.901 16.848 33.180 1.00 94.19 306 LYS A N 1
ATOM 2402 C CA . LYS A 1 306 ? -15.938 17.325 32.173 1.00 94.19 306 LYS A CA 1
ATOM 2403 C C . LYS A 1 306 ? -16.585 18.209 31.114 1.00 94.19 306 LYS A C 1
ATOM 2405 O O . LYS A 1 306 ? -15.989 19.227 30.758 1.00 94.19 306 LYS A O 1
ATOM 2410 N N . ILE A 1 307 ? -17.791 17.869 30.657 1.00 92.81 307 ILE A N 1
ATOM 2411 C CA . ILE A 1 307 ? -18.571 18.688 29.715 1.00 92.81 307 ILE A CA 1
ATOM 2412 C C . ILE A 1 307 ? -18.788 20.091 30.294 1.00 92.81 307 ILE A C 1
ATOM 2414 O O . ILE A 1 307 ? -18.489 21.091 29.639 1.00 92.81 307 ILE A O 1
ATOM 2418 N N . HIS A 1 308 ? -19.210 20.168 31.557 1.00 91.44 308 HIS A N 1
ATOM 2419 C CA . HIS A 1 308 ? -19.495 21.427 32.249 1.00 91.44 308 HIS A CA 1
ATOM 2420 C C . HIS A 1 308 ? -18.262 22.101 32.871 1.00 91.44 308 HIS A C 1
ATOM 2422 O O . HIS A 1 308 ? -18.398 23.124 33.540 1.00 91.44 308 HIS A O 1
ATOM 2428 N N . ARG A 1 309 ? -17.053 21.560 32.644 1.00 86.44 309 ARG A N 1
ATOM 2429 C CA . ARG A 1 309 ? -15.775 22.074 33.175 1.00 86.44 309 ARG A CA 1
ATOM 2430 C C . ARG A 1 309 ? -15.816 22.337 34.683 1.00 86.44 309 ARG A C 1
ATOM 2432 O O . ARG A 1 309 ? -15.325 23.364 35.153 1.00 86.44 309 ARG A O 1
ATOM 2439 N N . ILE A 1 310 ? -16.412 21.416 35.436 1.00 79.19 310 ILE A N 1
ATOM 2440 C CA . ILE A 1 310 ? -16.526 21.550 36.888 1.00 79.19 310 ILE A CA 1
ATOM 2441 C C . ILE A 1 310 ? -15.125 21.543 37.502 1.00 79.19 310 ILE A C 1
ATOM 2443 O O . ILE A 1 310 ? -14.349 20.600 37.332 1.00 79.19 310 ILE A O 1
ATOM 2447 N N . ASP A 1 311 ? -14.810 22.623 38.214 1.00 73.75 311 ASP A N 1
ATOM 2448 C CA . ASP A 1 311 ? -13.551 22.790 38.926 1.00 73.75 311 ASP A CA 1
ATOM 2449 C C . ASP A 1 311 ? -13.609 22.030 40.253 1.00 73.75 311 ASP A C 1
ATOM 2451 O O . ASP A 1 311 ? -14.322 22.412 41.182 1.00 73.75 311 ASP A O 1
ATOM 2455 N N . ILE A 1 312 ? -12.840 20.946 40.335 1.00 72.19 312 ILE A N 1
ATOM 2456 C CA . ILE A 1 312 ? -12.793 20.058 41.501 1.00 72.19 312 ILE A CA 1
ATOM 2457 C C . ILE A 1 312 ? -12.318 20.809 42.754 1.00 72.19 312 ILE A C 1
ATOM 2459 O O . ILE A 1 312 ? -12.711 20.468 43.867 1.00 72.19 312 ILE A O 1
ATOM 2463 N N . THR A 1 313 ? -11.506 21.863 42.589 1.00 69.62 313 THR A N 1
ATOM 2464 C CA . THR A 1 313 ? -11.023 22.676 43.716 1.00 69.62 313 THR A CA 1
ATOM 2465 C C . THR A 1 313 ? -12.140 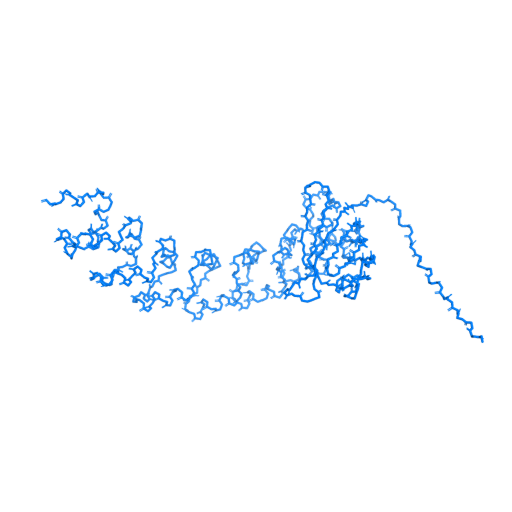23.469 44.391 1.00 69.62 313 THR A C 1
ATOM 2467 O O . THR A 1 313 ? -11.999 23.835 45.554 1.00 69.62 313 THR A O 1
ATOM 2470 N N . LYS A 1 314 ? -13.262 23.683 43.692 1.00 67.19 314 LYS A N 1
ATOM 2471 C CA . LYS A 1 314 ? -14.429 24.430 44.176 1.00 67.19 314 LYS A CA 1
ATOM 2472 C C . LYS A 1 314 ? -15.533 23.549 44.760 1.00 67.19 314 LYS A C 1
ATOM 2474 O O . LYS A 1 314 ? -16.581 24.075 45.117 1.00 67.19 314 LYS A O 1
ATOM 2479 N N . LEU A 1 315 ? -15.341 22.229 44.801 1.00 65.50 315 LEU A N 1
ATOM 2480 C CA . LEU A 1 315 ? -16.326 21.302 45.369 1.00 65.50 315 LEU A CA 1
ATOM 2481 C C . LEU A 1 315 ? -16.154 21.102 46.889 1.00 65.50 315 LEU A C 1
ATOM 2483 O O . LEU A 1 315 ? -17.089 20.620 47.529 1.00 65.50 315 LEU A O 1
ATOM 2487 N N . LYS A 1 316 ? -14.996 21.482 47.451 1.00 55.62 316 LYS A N 1
ATOM 2488 C CA . LYS A 1 316 ? -14.718 21.498 48.899 1.00 55.62 316 LYS A CA 1
ATOM 2489 C C . LYS A 1 316 ? -15.393 22.676 49.590 1.00 55.62 316 LYS A C 1
ATOM 2491 O O . LYS A 1 316 ? -15.840 22.474 50.738 1.00 55.62 316 LYS A O 1
#

Secondary structure (DSSP, 8-state):
--PPP-------------S--EEEEEEEEE-SSSTTEEEEEEEETTTEEEEEEEEGGGSBT--HHHHT-SS-EEEEEEEEETTEEEEEEEEEETTEEEEEEEEEE-HHHHHHHHHTTPPPSSSS--HHHHHHHHHTT--HHHHHHHHHTT----HHHHHHHHHTT--HHHHHHHHHTT-TT--HHHHHHHHHTT--HHHHHHHHHTT----HHHHHHHHHHT--HHHHHHHHHTT-TT--HHHHHHHHHHT--HHHHHHHHHTT--S--HHHHHHHHHTT--HHHHHHHHHTT--S--HHHHHHHHHTT--GGG--

Foldseek 3Di:
DDDDDDDDDDDDDDPDDDDPWQKFKKKWFADPVDGQKIFMWTDGPDPDID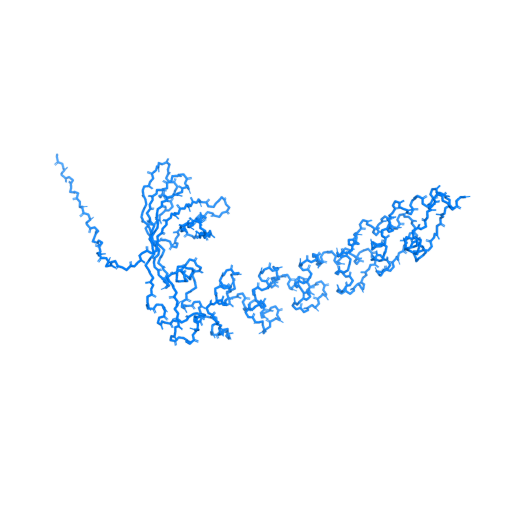TDIDGQVQKDFGDPCQQQPQDWHWGWIWRDALQWIKIFTWTHHRRIIMGMITIDGDPVSVVLCVVVVADDPDPDPDNVLSVLCSVLRLHSVQQVLCVVLPQRYHSVLSSLCSVLVPGNVQLVLVVVLVNNDAHSVLSSLCSVLVVGSVQSVQCVVLVHDDDSVLSSLCSVLVLGSVVLVLVVVLVPVPDDSVLSSLCSVLVLDSVQSVLCVVLVNHPQDSVLSSLCSVLVVGSVVSVVCVVLVNHDQDSVVSSVCSVVVPDSVVVD